Protein AF-A0A7S4IRD0-F1 (afdb_monomer_lite)

Organism: NCBI:txid265563

Structure (mmCIF, N/CA/C/O backbone):
data_AF-A0A7S4IRD0-F1
#
_entry.id   AF-A0A7S4IRD0-F1
#
loop_
_atom_site.group_PDB
_atom_site.id
_atom_site.type_symbol
_atom_site.label_atom_id
_atom_site.label_alt_id
_atom_site.label_comp_id
_atom_site.label_asym_id
_atom_site.label_entity_id
_atom_site.label_seq_id
_atom_site.pdbx_PDB_ins_code
_atom_site.Cartn_x
_atom_site.Cartn_y
_atom_site.Cartn_z
_atom_site.occupancy
_atom_site.B_iso_or_equiv
_atom_site.auth_seq_id
_atom_site.auth_comp_id
_atom_site.auth_asym_id
_atom_site.auth_atom_id
_atom_site.pdbx_PDB_model_num
ATOM 1 N N . MET A 1 1 ? -32.448 30.828 -9.168 1.00 35.78 1 MET A N 1
ATOM 2 C CA . MET A 1 1 ? -32.052 29.999 -8.008 1.00 35.78 1 MET A CA 1
ATOM 3 C C . MET A 1 1 ? -32.285 28.540 -8.361 1.00 35.78 1 MET A C 1
ATOM 5 O O . MET A 1 1 ? -33.436 28.159 -8.500 1.00 35.78 1 MET A O 1
ATOM 9 N N . SER A 1 2 ? -31.227 27.749 -8.544 1.00 30.30 2 SER A N 1
ATOM 10 C CA . SER A 1 2 ? -31.332 26.290 -8.667 1.00 30.30 2 SER A CA 1
ATOM 11 C C . SER A 1 2 ? -30.487 25.668 -7.565 1.00 30.30 2 SER A C 1
ATOM 13 O O . SER A 1 2 ? -29.279 25.894 -7.517 1.00 30.30 2 SER A O 1
ATOM 15 N N . VAL A 1 3 ? -31.130 24.952 -6.643 1.00 38.34 3 VAL A N 1
ATOM 16 C CA . VAL A 1 3 ? -30.453 24.210 -5.575 1.00 38.34 3 VAL A CA 1
ATOM 17 C C . VAL A 1 3 ? -30.311 22.771 -6.050 1.00 38.34 3 VAL A C 1
ATOM 19 O O . VAL A 1 3 ? -31.250 21.986 -5.964 1.00 38.34 3 VAL A O 1
ATOM 22 N N . ALA A 1 4 ? -29.131 22.434 -6.565 1.00 35.94 4 ALA A N 1
ATOM 23 C CA . ALA A 1 4 ? -28.791 21.085 -6.998 1.00 35.94 4 ALA A CA 1
ATOM 24 C C . ALA A 1 4 ? -27.679 20.511 -6.109 1.00 35.94 4 ALA A C 1
ATOM 26 O O . ALA A 1 4 ? -26.513 20.479 -6.490 1.00 35.94 4 ALA A O 1
ATOM 27 N N . PHE A 1 5 ? -28.051 20.048 -4.913 1.00 40.38 5 PHE A N 1
ATOM 28 C CA . PHE A 1 5 ? -27.212 19.153 -4.116 1.00 40.38 5 PHE A CA 1
ATOM 29 C C . PHE A 1 5 ? -28.079 18.131 -3.376 1.00 40.38 5 PHE A C 1
ATOM 31 O O . PHE A 1 5 ? -28.743 18.449 -2.395 1.00 40.38 5 PHE A O 1
ATOM 38 N N . SER A 1 6 ? -28.044 16.880 -3.838 1.00 30.83 6 SER A N 1
ATOM 39 C CA . SER A 1 6 ? -28.394 15.712 -3.024 1.00 30.83 6 SER A CA 1
ATOM 40 C C . SER A 1 6 ? -27.673 14.476 -3.560 1.00 30.83 6 SER A C 1
ATOM 42 O O . SER A 1 6 ? -28.226 13.651 -4.281 1.00 30.83 6 SER A O 1
ATOM 44 N N . ALA A 1 7 ? -26.392 14.366 -3.214 1.00 47.22 7 ALA A N 1
ATOM 45 C CA . ALA A 1 7 ? -25.591 13.167 -3.429 1.00 47.22 7 ALA A CA 1
ATOM 46 C C . ALA A 1 7 ? -25.491 12.377 -2.112 1.00 47.22 7 ALA A C 1
ATOM 48 O O . ALA A 1 7 ? -24.416 12.270 -1.526 1.00 47.22 7 ALA A O 1
ATOM 49 N N . ALA A 1 8 ? -26.617 11.862 -1.603 1.00 46.09 8 ALA A N 1
ATOM 50 C CA . ALA A 1 8 ? -26.627 11.111 -0.346 1.00 46.09 8 ALA A CA 1
ATOM 51 C C . ALA A 1 8 ? -27.733 10.045 -0.267 1.00 46.09 8 ALA A C 1
ATOM 53 O O . ALA A 1 8 ? -28.874 10.354 0.070 1.00 46.09 8 ALA A O 1
ATOM 54 N N . LYS A 1 9 ? -27.341 8.780 -0.495 1.00 36.84 9 LYS A N 1
ATOM 55 C CA . LYS A 1 9 ? -27.546 7.617 0.407 1.00 36.84 9 LYS A CA 1
ATOM 56 C C . LYS A 1 9 ? -27.225 6.307 -0.333 1.00 36.84 9 LYS A C 1
ATOM 58 O O . LYS A 1 9 ? -28.110 5.657 -0.878 1.00 36.84 9 LYS A O 1
ATOM 63 N N . LYS A 1 10 ? -25.947 5.896 -0.323 1.00 52.25 10 LYS A N 1
ATOM 64 C CA . LYS A 1 10 ? -25.558 4.498 -0.586 1.00 52.25 10 LYS A CA 1
ATOM 65 C C . LYS A 1 10 ? -25.489 3.749 0.731 1.00 52.25 10 LYS A C 1
ATOM 67 O O . LYS A 1 10 ? -24.722 4.094 1.619 1.00 52.25 10 LYS A O 1
ATOM 72 N N . VAL A 1 11 ? -26.344 2.751 0.834 1.00 53.22 11 VAL A N 1
ATOM 73 C CA . VAL A 1 11 ? -26.629 1.958 2.020 1.00 53.22 11 VAL A CA 1
ATOM 74 C C . VAL A 1 11 ? -27.070 0.576 1.378 1.00 53.22 11 VAL A C 1
ATOM 76 O O . VAL A 1 11 ? -27.923 0.663 0.501 1.00 53.22 11 VAL A O 1
ATOM 79 N N . LEU A 1 12 ? -26.484 -0.637 1.689 1.00 53.31 12 LEU A N 1
ATOM 80 C CA . LEU A 1 12 ? -26.974 -2.079 1.538 1.00 53.31 12 LEU A CA 1
ATOM 81 C C . LEU A 1 12 ? -26.824 -3.067 2.811 1.00 53.31 12 LEU A C 1
ATOM 83 O O . LEU A 1 12 ? -25.677 -3.406 3.058 1.00 53.31 12 LEU A O 1
ATOM 87 N N . PRO A 1 13 ? -27.881 -3.534 3.584 1.00 57.41 13 PRO A N 1
ATOM 88 C CA . PRO A 1 13 ? -27.996 -3.879 5.029 1.00 57.41 13 PRO A CA 1
ATOM 89 C C . PRO A 1 13 ? -28.507 -5.324 5.290 1.00 57.41 13 PRO A C 1
ATOM 91 O O . PRO A 1 13 ? -28.519 -6.124 4.372 1.00 57.41 13 PRO A O 1
ATOM 94 N N . ILE A 1 14 ? -29.107 -5.565 6.480 1.00 53.47 14 ILE A N 1
ATOM 95 C CA . ILE A 1 14 ? -30.176 -6.535 6.835 1.00 53.47 14 ILE A CA 1
ATOM 96 C C . ILE A 1 14 ? -30.525 -7.482 5.686 1.00 53.47 14 ILE A C 1
ATOM 98 O O . ILE A 1 14 ? -29.845 -8.490 5.560 1.00 53.47 14 ILE A O 1
ATOM 102 N N . ALA A 1 15 ? -31.490 -7.141 4.818 1.00 58.19 15 ALA A N 1
ATOM 103 C CA . ALA A 1 15 ? -31.806 -8.001 3.684 1.00 58.19 15 ALA A CA 1
ATOM 104 C C . ALA A 1 15 ? -30.550 -8.250 2.837 1.00 58.19 15 ALA A C 1
ATOM 106 O O . ALA A 1 15 ? -30.116 -9.379 2.780 1.00 58.19 15 ALA A O 1
ATOM 107 N N . ALA A 1 16 ? -29.883 -7.249 2.257 1.00 54.94 16 ALA A N 1
ATOM 108 C CA . ALA A 1 16 ? -28.716 -7.451 1.380 1.00 54.94 16 ALA A CA 1
ATOM 109 C C . ALA A 1 16 ? -27.513 -8.247 1.963 1.00 54.94 16 ALA A C 1
ATOM 111 O O . ALA A 1 16 ? -26.616 -8.586 1.194 1.00 54.94 16 ALA A O 1
ATOM 112 N N . PHE A 1 17 ? -27.490 -8.590 3.258 1.00 50.62 17 PHE A N 1
ATOM 113 C CA . PHE A 1 17 ? -26.546 -9.552 3.846 1.00 50.62 17 PHE A CA 1
ATOM 114 C C . PHE A 1 17 ? -26.989 -11.028 3.753 1.00 50.62 17 PHE A C 1
ATOM 116 O O . PHE A 1 17 ? -26.156 -11.913 3.937 1.00 50.62 17 PHE A O 1
ATOM 123 N N . TYR A 1 18 ? -28.265 -11.308 3.461 1.00 59.25 18 TYR A N 1
ATOM 124 C CA . TYR A 1 18 ? -28.855 -12.658 3.349 1.00 59.25 18 TYR A CA 1
ATOM 125 C C . TYR A 1 18 ? -30.055 -12.794 2.356 1.00 59.25 18 TYR A C 1
ATOM 127 O O . TYR A 1 18 ? -30.614 -13.873 2.193 1.00 59.25 18 TYR A O 1
ATOM 135 N N . GLU A 1 19 ? -30.421 -11.712 1.661 1.00 55.84 19 GLU A N 1
ATOM 136 C CA . GLU A 1 19 ? -31.539 -11.452 0.729 1.00 55.84 19 GLU A CA 1
ATOM 137 C C . GLU A 1 19 ? -31.221 -10.172 -0.104 1.00 55.84 19 GLU A C 1
ATOM 139 O O . GLU A 1 19 ? -31.433 -9.056 0.356 1.00 55.84 19 GLU A O 1
ATOM 144 N N . SER A 1 20 ? -30.762 -10.252 -1.351 1.00 49.88 20 SER A N 1
ATOM 145 C CA . SER A 1 20 ? -30.062 -9.159 -2.083 1.00 49.88 20 SER A CA 1
ATOM 146 C C . SER A 1 20 ? -30.750 -7.775 -2.345 1.00 49.88 20 SER A C 1
ATOM 148 O O . SER A 1 20 ? -30.331 -7.083 -3.271 1.00 49.88 20 SER A O 1
ATOM 150 N N . ARG A 1 21 ? -31.795 -7.327 -1.621 1.00 50.03 21 ARG A N 1
ATOM 151 C CA . ARG A 1 21 ? -32.756 -6.273 -2.050 1.00 50.03 21 ARG A CA 1
ATOM 152 C C . ARG A 1 21 ? -32.804 -4.907 -1.306 1.00 50.03 21 ARG A C 1
ATOM 154 O O . ARG A 1 21 ? -33.632 -4.093 -1.703 1.00 50.03 21 ARG A O 1
ATOM 161 N N . CYS A 1 22 ? -32.028 -4.596 -0.252 1.00 52.47 22 CYS A N 1
ATOM 162 C CA . CYS A 1 22 ? -32.326 -3.421 0.636 1.00 52.47 22 CYS A CA 1
ATOM 163 C C . CYS A 1 22 ? -31.106 -2.533 1.052 1.00 52.47 22 CYS A C 1
ATOM 165 O O . CYS A 1 22 ? -30.041 -2.836 0.523 1.00 52.47 22 CYS A O 1
ATOM 167 N N . GLY A 1 23 ? -31.198 -1.488 1.959 1.00 58.66 23 GLY A N 1
ATOM 168 C CA . GLY A 1 23 ? -30.109 -0.452 2.259 1.00 58.66 23 GLY A CA 1
ATOM 169 C C . GLY A 1 23 ? -29.344 -0.142 3.652 1.00 58.66 23 GLY A C 1
ATOM 170 O O . GLY A 1 23 ? -29.921 0.603 4.431 1.00 58.66 23 GLY A O 1
ATOM 171 N N . VAL A 1 24 ? -28.037 -0.544 3.908 1.00 53.44 24 VAL A N 1
ATOM 172 C CA . VAL A 1 24 ? -26.826 -0.102 4.790 1.00 53.44 24 VAL A CA 1
ATOM 173 C C . VAL A 1 24 ? -25.364 -0.663 4.442 1.00 53.44 24 VAL A C 1
ATOM 175 O O . VAL A 1 24 ? -25.007 -1.707 4.959 1.00 53.44 24 VAL A O 1
ATOM 178 N N . THR A 1 25 ? -24.461 0.009 3.653 1.00 61.28 25 THR A N 1
ATOM 179 C CA . THR A 1 25 ? -23.214 -0.545 2.984 1.00 61.28 25 THR A CA 1
ATOM 180 C C 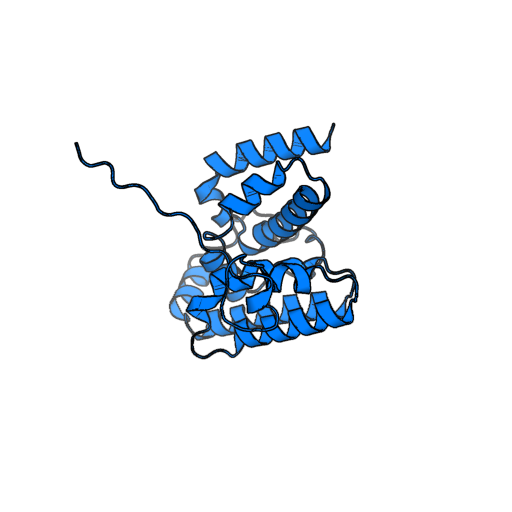. THR A 1 25 ? -22.035 -0.891 3.914 1.00 61.28 25 THR A C 1
ATOM 182 O O . THR A 1 25 ? -21.357 0.016 4.401 1.00 61.28 25 THR A O 1
ATOM 185 N N . VAL A 1 26 ? -21.699 -2.177 4.049 1.00 64.06 26 VAL A N 1
ATOM 186 C CA . VAL A 1 26 ? -20.544 -2.658 4.837 1.00 64.06 26 VAL A CA 1
ATOM 187 C C . VAL A 1 26 ? -19.287 -2.848 3.979 1.00 64.06 26 VAL A C 1
ATOM 189 O O . VAL A 1 26 ? -19.353 -3.275 2.828 1.00 64.06 26 VAL A O 1
ATOM 192 N N . ASN A 1 27 ? -18.124 -2.535 4.556 1.00 80.25 27 ASN A N 1
ATOM 193 C CA . ASN A 1 27 ? -16.816 -2.774 3.950 1.00 80.25 27 ASN A CA 1
ATOM 194 C C . ASN A 1 27 ? -16.252 -4.128 4.410 1.00 80.25 27 ASN A C 1
ATOM 196 O O . ASN A 1 27 ? -15.356 -4.187 5.252 1.00 80.25 27 ASN A O 1
ATOM 200 N N . SER A 1 28 ? -16.771 -5.217 3.842 1.00 86.25 28 SER A N 1
ATOM 201 C CA . SER A 1 28 ? -16.422 -6.583 4.258 1.00 86.25 28 SER A CA 1
ATOM 202 C C . SER A 1 28 ? -14.928 -6.907 4.125 1.00 86.25 28 SER A C 1
ATOM 204 O O . SER A 1 28 ? -14.419 -7.743 4.863 1.00 86.25 28 SER A O 1
ATOM 206 N N . LEU A 1 29 ? -14.185 -6.233 3.235 1.00 89.50 29 LEU A N 1
ATOM 207 C CA . LEU A 1 29 ? -12.730 -6.408 3.157 1.00 89.50 29 LEU A CA 1
ATOM 208 C C . LEU A 1 29 ? -12.022 -5.884 4.415 1.00 89.50 29 LEU A C 1
ATOM 210 O O . LEU A 1 29 ? -11.114 -6.551 4.897 1.00 89.50 29 LEU A O 1
ATOM 214 N N . ALA A 1 30 ? -12.449 -4.750 4.981 1.00 87.69 30 ALA A N 1
ATOM 215 C CA . ALA A 1 30 ? -11.869 -4.214 6.218 1.00 87.69 30 ALA A CA 1
ATOM 216 C C . ALA A 1 30 ? -12.142 -5.111 7.441 1.00 87.69 30 ALA A C 1
ATOM 218 O O . ALA A 1 30 ? -11.306 -5.220 8.339 1.00 87.69 30 ALA A O 1
ATOM 219 N N . GLU A 1 31 ? -13.298 -5.774 7.467 1.00 90.00 31 GLU A N 1
ATOM 220 C CA . GLU A 1 31 ? -13.631 -6.768 8.493 1.00 90.00 31 GLU A CA 1
ATOM 221 C C . GLU A 1 31 ? -12.718 -7.996 8.350 1.00 90.00 31 GLU A C 1
ATOM 223 O O . GLU A 1 31 ? -12.032 -8.377 9.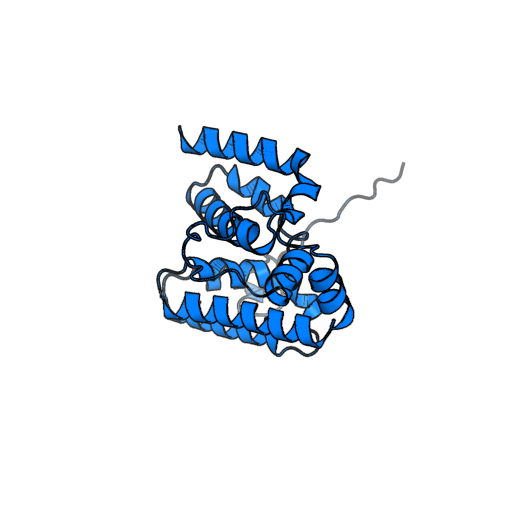297 1.00 90.00 31 GLU A O 1
ATOM 228 N N . LEU A 1 32 ? -12.590 -8.543 7.135 1.00 93.69 32 LEU A N 1
ATOM 229 C CA . LEU A 1 32 ? -11.744 -9.708 6.855 1.00 93.69 32 LEU A CA 1
ATOM 230 C C . LEU A 1 32 ? -10.237 -9.456 7.060 1.00 93.69 32 LEU A C 1
ATOM 232 O O . LEU A 1 32 ? -9.517 -10.390 7.414 1.00 93.69 32 LEU A O 1
ATOM 236 N N . THR A 1 33 ? -9.726 -8.235 6.845 1.00 92.94 33 THR A N 1
ATOM 237 C CA . THR A 1 33 ? -8.315 -7.908 7.150 1.00 92.94 33 THR A CA 1
ATOM 238 C C . THR A 1 33 ? -8.045 -7.746 8.646 1.00 92.94 33 THR A C 1
ATOM 240 O O . THR A 1 33 ? -6.891 -7.837 9.058 1.00 92.94 33 THR A O 1
ATOM 243 N N . THR A 1 34 ? -9.074 -7.527 9.473 1.00 91.06 34 THR A N 1
ATOM 244 C CA . THR A 1 34 ? -8.929 -7.291 10.922 1.00 91.06 34 THR A CA 1
ATOM 245 C C . THR A 1 34 ? -9.540 -8.385 11.805 1.00 91.06 34 THR A C 1
ATOM 247 O O . THR A 1 34 ? -9.491 -8.271 13.032 1.00 91.06 34 THR A O 1
ATOM 250 N N . ASP A 1 35 ? -10.035 -9.465 11.192 1.00 95.06 35 ASP A N 1
ATOM 251 C CA . ASP A 1 35 ? -10.637 -10.633 11.842 1.00 95.06 35 ASP A CA 1
ATOM 252 C C . ASP A 1 35 ? -9.745 -11.226 12.952 1.00 95.06 35 ASP A C 1
ATOM 254 O O . ASP A 1 35 ? -8.515 -11.290 12.834 1.00 95.06 35 ASP A O 1
ATOM 258 N N . SER A 1 36 ? -10.353 -11.676 14.051 1.00 94.25 36 SER A N 1
ATOM 259 C CA . SER A 1 36 ? -9.629 -12.248 15.193 1.00 94.25 36 SER A CA 1
ATOM 260 C C . SER A 1 36 ? -8.937 -13.571 14.842 1.00 94.25 36 SER A C 1
ATOM 262 O O . SER A 1 36 ? -7.829 -13.846 15.316 1.00 94.25 36 SER A O 1
ATOM 264 N N . ASN A 1 37 ? -9.532 -14.367 13.954 1.00 96.19 37 ASN A N 1
ATOM 265 C CA . ASN A 1 37 ? -9.003 -15.633 13.487 1.00 96.19 37 ASN A CA 1
ATOM 266 C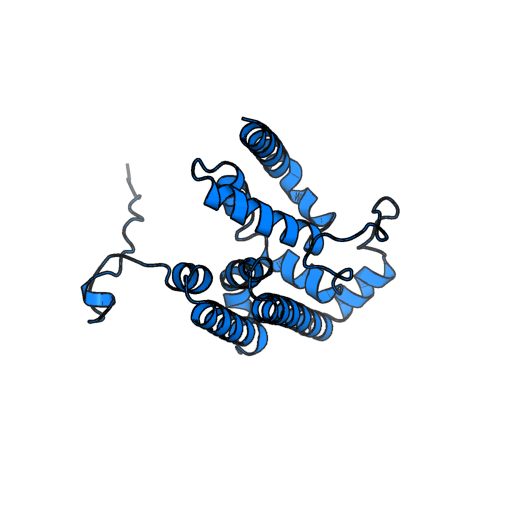 C . ASN A 1 37 ? -7.919 -15.409 12.423 1.00 96.19 37 ASN A C 1
ATOM 268 O O . ASN A 1 37 ? -8.179 -15.023 11.281 1.00 96.19 37 ASN A O 1
ATOM 272 N N . HIS A 1 38 ? -6.677 -15.746 12.776 1.00 95.75 38 HIS A N 1
ATOM 273 C CA . HIS A 1 38 ? -5.529 -15.620 11.876 1.00 95.75 38 HIS A CA 1
ATOM 274 C C . HIS A 1 38 ? -5.710 -16.364 10.539 1.00 95.75 38 HIS A C 1
ATOM 276 O O . HIS A 1 38 ? -5.145 -15.938 9.535 1.00 95.75 38 HIS A O 1
ATOM 282 N N . ARG A 1 39 ? -6.517 -17.438 10.494 1.00 96.88 39 ARG A N 1
ATOM 283 C CA . ARG A 1 39 ? -6.813 -18.185 9.260 1.00 96.88 39 ARG A CA 1
ATOM 284 C C . ARG A 1 39 ? -7.709 -17.396 8.307 1.00 96.88 39 ARG A C 1
ATOM 286 O O . ARG A 1 39 ? -7.542 -17.519 7.097 1.00 96.88 39 ARG A O 1
ATOM 293 N N . VAL A 1 40 ? -8.637 -16.587 8.826 1.00 97.38 40 VAL A N 1
ATOM 294 C CA . VAL A 1 40 ? -9.487 -15.707 8.005 1.00 97.38 40 VAL A CA 1
ATOM 295 C C . VAL A 1 40 ? -8.622 -14.619 7.380 1.00 97.38 40 VAL A C 1
ATOM 297 O O . VAL A 1 40 ? -8.629 -14.467 6.159 1.00 97.38 40 VAL A O 1
ATOM 300 N N . ARG A 1 41 ? -7.779 -13.961 8.186 1.00 97.44 41 ARG A N 1
ATOM 301 C CA . ARG A 1 41 ? -6.809 -12.964 7.706 1.00 97.44 41 ARG A CA 1
ATOM 302 C C . ARG A 1 41 ? -5.836 -13.536 6.673 1.00 97.44 41 ARG A C 1
ATOM 304 O O . ARG A 1 41 ? -5.645 -12.939 5.620 1.00 97.44 41 ARG A O 1
ATOM 311 N N . GLU A 1 42 ? -5.282 -14.727 6.910 1.00 97.50 42 GLU A N 1
ATOM 312 C CA . GLU A 1 42 ? -4.400 -15.417 5.956 1.00 97.50 42 GLU A CA 1
ATOM 313 C C . GLU A 1 42 ? -5.110 -15.726 4.624 1.00 97.50 42 GLU A C 1
ATOM 315 O O . GLU A 1 42 ? -4.538 -15.527 3.549 1.00 97.50 42 GLU A O 1
ATOM 320 N N . ARG A 1 43 ? -6.368 -16.189 4.666 1.00 97.94 43 ARG A N 1
ATOM 321 C CA . ARG A 1 43 ? -7.168 -16.455 3.458 1.00 97.94 43 ARG A CA 1
ATOM 322 C C . ARG A 1 43 ? -7.545 -15.169 2.724 1.00 97.94 43 ARG A C 1
ATOM 324 O O . ARG A 1 43 ? -7.437 -15.142 1.501 1.00 97.94 43 ARG A O 1
ATOM 331 N N . CYS A 1 44 ? -7.904 -14.110 3.448 1.00 97.94 44 CYS A N 1
ATOM 332 C CA . CYS A 1 44 ? -8.151 -12.780 2.894 1.00 97.94 44 CYS A CA 1
ATOM 333 C C . CYS A 1 44 ? -6.893 -12.225 2.206 1.00 97.94 44 CYS A C 1
ATOM 335 O O . CYS A 1 44 ? -6.959 -11.787 1.059 1.00 97.94 44 CYS A O 1
ATOM 337 N N . CYS A 1 45 ? -5.730 -12.345 2.851 1.00 98.38 45 CYS A N 1
ATOM 338 C CA . CYS A 1 45 ? -4.437 -11.980 2.281 1.00 98.38 45 CYS A CA 1
ATOM 339 C C . CYS A 1 45 ? -4.162 -12.748 0.980 1.00 98.38 45 CYS A C 1
ATOM 341 O O . CYS A 1 45 ? -3.916 -12.123 -0.044 1.00 98.38 45 CYS A O 1
ATOM 343 N N . LYS A 1 46 ? -4.304 -14.082 0.966 1.00 98.06 46 LYS A N 1
ATOM 344 C CA . LYS A 1 46 ? -4.118 -14.912 -0.244 1.00 98.06 46 LYS A CA 1
ATOM 345 C C . LYS A 1 46 ? -5.088 -14.554 -1.378 1.00 98.06 46 LYS A C 1
ATOM 347 O O . LYS A 1 46 ? -4.677 -14.512 -2.535 1.00 98.06 46 LYS A O 1
ATOM 352 N N . MET A 1 47 ? -6.347 -14.259 -1.055 1.00 97.94 47 MET A N 1
ATOM 353 C CA . MET A 1 47 ? -7.349 -13.787 -2.017 1.00 97.94 47 MET A CA 1
ATOM 354 C C . MET A 1 47 ? -6.958 -12.427 -2.618 1.00 97.94 47 MET A C 1
ATOM 356 O O . MET A 1 47 ? -6.981 -12.265 -3.835 1.00 97.94 47 MET A O 1
ATOM 360 N N . LEU A 1 48 ? -6.547 -11.468 -1.785 1.00 97.88 48 LEU A N 1
ATOM 361 C CA . LEU A 1 48 ? -6.103 -10.145 -2.231 1.00 97.88 48 LEU A CA 1
ATOM 362 C C . LEU A 1 48 ? -4.806 -10.219 -3.048 1.00 97.88 48 LEU A C 1
ATOM 364 O O . LEU A 1 48 ? -4.718 -9.563 -4.082 1.00 97.88 48 LEU A O 1
ATOM 368 N N . SER A 1 49 ? -3.842 -11.059 -2.656 1.00 98.00 49 SER A N 1
ATOM 369 C CA . SER A 1 49 ? -2.644 -11.362 -3.450 1.00 98.00 49 SER A CA 1
ATOM 370 C C . SER A 1 49 ? -3.013 -11.875 -4.845 1.00 98.00 49 SER A C 1
ATOM 372 O O . SER A 1 49 ? -2.489 -11.375 -5.837 1.00 98.00 49 SER A O 1
ATOM 374 N N . TYR A 1 50 ? -3.953 -12.825 -4.936 1.00 97.50 50 TYR A N 1
ATOM 375 C CA . TYR A 1 50 ? -4.436 -13.339 -6.218 1.00 97.50 50 TYR A CA 1
ATOM 376 C C . TYR A 1 50 ? -5.122 -12.248 -7.052 1.00 97.50 50 TYR A C 1
ATOM 378 O O . TYR A 1 50 ? -4.826 -12.120 -8.235 1.00 97.50 50 TYR A O 1
ATOM 386 N N . PHE A 1 51 ? -5.979 -11.411 -6.458 1.00 97.31 51 PHE A N 1
ATOM 387 C CA . PHE A 1 51 ? -6.632 -10.321 -7.193 1.00 97.31 51 PHE A CA 1
ATOM 388 C C . PHE A 1 51 ? -5.645 -9.274 -7.723 1.00 97.31 51 PHE A C 1
ATOM 390 O O . PHE A 1 51 ? -5.779 -8.816 -8.854 1.00 97.31 51 PHE A O 1
ATOM 397 N N . MET A 1 52 ? -4.629 -8.923 -6.935 1.00 96.81 52 MET A N 1
ATOM 398 C CA . MET A 1 52 ? -3.612 -7.939 -7.318 1.00 96.81 52 MET A CA 1
ATOM 399 C C . MET A 1 52 ? -2.714 -8.422 -8.468 1.00 96.81 52 MET A C 1
ATOM 401 O O . MET A 1 52 ? -2.240 -7.601 -9.251 1.00 96.81 52 MET A O 1
ATOM 405 N N . VAL A 1 53 ? -2.493 -9.734 -8.579 1.00 96.38 53 VAL A N 1
ATOM 406 C CA . VAL A 1 53 ? -1.543 -10.340 -9.527 1.00 96.38 53 VAL A CA 1
ATOM 407 C C . VAL A 1 53 ? -2.219 -10.944 -10.764 1.00 96.38 53 VAL A C 1
ATOM 409 O O . VAL A 1 53 ? -1.712 -10.793 -11.877 1.00 96.38 53 VAL A O 1
ATOM 412 N N . CYS A 1 54 ? -3.346 -11.636 -10.580 1.00 95.31 54 CYS A N 1
ATOM 413 C CA . CYS A 1 54 ? -3.922 -12.552 -11.571 1.00 95.31 54 CYS A CA 1
ATOM 414 C C . CYS A 1 54 ? -5.194 -12.038 -12.261 1.00 95.31 54 CYS A C 1
ATOM 416 O O . CYS A 1 54 ? -5.633 -12.668 -13.223 1.00 95.31 54 CYS A O 1
ATOM 418 N N . LEU A 1 55 ? -5.819 -10.948 -11.795 1.00 94.19 55 LEU A N 1
ATOM 419 C CA . LEU A 1 55 ? -6.997 -10.406 -12.483 1.00 94.19 55 LEU A CA 1
ATOM 420 C C . LEU A 1 55 ? -6.610 -9.827 -13.859 1.00 94.19 55 LEU A C 1
ATOM 422 O O . LEU A 1 55 ? -5.619 -9.090 -13.951 1.00 94.19 55 LEU A O 1
ATOM 426 N N . PRO A 1 56 ? -7.394 -10.092 -14.925 1.00 92.06 56 PRO A N 1
ATOM 427 C CA . PRO A 1 56 ? -7.168 -9.483 -16.237 1.00 92.06 56 PRO A CA 1
ATOM 428 C C . PRO A 1 56 ? -7.174 -7.948 -16.176 1.00 92.06 56 PRO A C 1
ATOM 430 O O . PRO A 1 56 ? -6.301 -7.299 -16.743 1.00 92.06 56 PRO A O 1
ATOM 433 N N . ASP A 1 57 ? -8.105 -7.385 -15.406 1.00 92.88 57 ASP A N 1
ATOM 434 C CA . ASP A 1 57 ? -8.351 -5.957 -15.180 1.00 92.88 57 ASP A CA 1
ATOM 435 C C . ASP A 1 57 ? -7.716 -5.431 -13.873 1.00 92.88 57 ASP A C 1
ATOM 437 O O . ASP A 1 57 ? -8.145 -4.416 -13.323 1.00 92.88 57 ASP A O 1
ATOM 441 N N . ARG A 1 58 ? -6.678 -6.111 -13.352 1.00 93.75 58 ARG A N 1
ATOM 442 C CA . ARG A 1 58 ? -6.043 -5.824 -12.044 1.00 93.75 58 ARG A CA 1
ATOM 443 C C . ARG A 1 58 ? -5.757 -4.336 -11.777 1.00 93.75 58 ARG A C 1
ATOM 445 O O . ARG A 1 58 ? -5.975 -3.883 -10.652 1.00 93.75 58 ARG A O 1
ATOM 452 N N . TYR A 1 59 ? -5.349 -3.577 -12.797 1.00 93.00 59 TYR A N 1
ATOM 453 C CA . TYR A 1 59 ? -5.013 -2.150 -12.707 1.00 93.00 59 TYR A CA 1
ATOM 454 C C . TYR A 1 59 ? -6.146 -1.283 -12.136 1.00 93.00 59 TYR A C 1
ATOM 456 O O . TYR A 1 59 ? -5.903 -0.440 -11.270 1.00 93.00 59 TYR A O 1
ATOM 464 N N . ASP A 1 60 ? -7.397 -1.541 -12.529 1.00 92.56 60 ASP A N 1
ATOM 465 C CA . ASP A 1 60 ? -8.562 -0.777 -12.060 1.00 92.56 60 ASP A CA 1
ATOM 466 C C . ASP A 1 60 ? -8.829 -0.984 -10.562 1.00 92.56 60 ASP A C 1
ATOM 468 O O . ASP A 1 60 ? -9.461 -0.152 -9.889 1.00 92.56 60 ASP A O 1
ATOM 472 N N . HIS A 1 61 ? -8.360 -2.110 -10.020 1.00 92.75 61 HIS A N 1
ATOM 473 C CA . HIS A 1 61 ? -8.557 -2.516 -8.632 1.00 92.75 61 HIS A CA 1
ATOM 474 C C . HIS A 1 61 ? -7.328 -2.259 -7.758 1.00 92.75 61 HIS A C 1
ATOM 476 O O . HIS A 1 61 ? -7.510 -2.065 -6.557 1.00 92.75 61 HIS A O 1
ATOM 482 N N . HIS A 1 62 ? -6.113 -2.170 -8.317 1.00 95.38 62 HIS A N 1
ATOM 483 C CA . HIS A 1 62 ? -4.860 -1.965 -7.570 1.00 95.38 62 HIS A CA 1
ATOM 484 C C . HIS A 1 62 ? -4.954 -0.830 -6.544 1.00 95.38 62 HIS A C 1
ATOM 486 O O . HIS A 1 62 ? -4.768 -1.069 -5.353 1.00 95.38 62 HIS A O 1
ATOM 492 N N . GLN A 1 63 ? -5.364 0.374 -6.956 1.00 92.19 63 GLN A N 1
ATOM 493 C CA . GLN A 1 63 ? -5.504 1.535 -6.059 1.00 92.19 63 GLN A CA 1
ATOM 494 C C . GLN A 1 63 ? -6.514 1.332 -4.913 1.00 92.19 63 GLN A C 1
ATOM 496 O O . GLN A 1 63 ? -6.471 2.049 -3.913 1.00 92.19 63 GLN A O 1
ATOM 501 N N . ARG A 1 64 ? -7.470 0.408 -5.078 1.00 91.69 64 ARG A N 1
ATOM 502 C CA . ARG A 1 64 ? -8.519 0.093 -4.095 1.00 91.69 64 ARG A CA 1
ATOM 503 C C . ARG A 1 64 ? -8.124 -1.074 -3.190 1.00 91.69 64 ARG A C 1
ATOM 505 O O . ARG A 1 64 ? -8.495 -1.066 -2.023 1.00 91.69 64 ARG A O 1
ATOM 512 N N . LEU A 1 65 ? -7.388 -2.054 -3.712 1.00 95.75 65 LEU A N 1
ATOM 513 C CA . LEU A 1 65 ? -7.000 -3.277 -3.003 1.00 95.75 65 LEU A CA 1
ATOM 514 C C . LEU A 1 65 ? -5.653 -3.149 -2.270 1.00 95.75 65 LEU A C 1
ATOM 516 O O . LEU A 1 65 ? -5.479 -3.755 -1.212 1.00 95.75 65 LEU A O 1
ATOM 520 N N . LEU A 1 66 ? -4.731 -2.321 -2.776 1.00 97.00 66 LEU A N 1
ATOM 521 C CA . LEU A 1 66 ? -3.406 -2.103 -2.192 1.00 97.00 66 LEU A CA 1
ATOM 522 C C . LEU A 1 66 ? -3.412 -1.753 -0.689 1.00 97.00 66 LEU A C 1
ATOM 524 O O . LEU A 1 66 ? -2.652 -2.399 0.031 1.00 97.00 66 LEU A O 1
ATOM 528 N N . PRO A 1 67 ? -4.231 -0.816 -0.157 1.00 95.06 67 PRO A N 1
ATOM 529 C CA . PRO A 1 67 ? -4.207 -0.517 1.279 1.00 95.06 67 PRO A CA 1
ATOM 530 C C . PRO A 1 67 ? -4.594 -1.723 2.154 1.00 95.06 67 PRO A C 1
ATOM 532 O O . PRO A 1 67 ? -4.014 -1.906 3.223 1.00 95.06 67 PRO A O 1
ATOM 535 N N . TYR A 1 68 ? -5.499 -2.595 1.689 1.00 95.62 68 TYR A N 1
ATOM 536 C CA . TYR A 1 68 ? -5.827 -3.843 2.392 1.00 95.62 68 TYR A CA 1
ATOM 537 C C . TYR A 1 68 ? -4.651 -4.822 2.367 1.00 95.62 68 TYR A C 1
ATOM 539 O O . TYR A 1 68 ? -4.303 -5.376 3.408 1.00 95.62 68 TYR A O 1
ATOM 547 N N . LEU A 1 69 ? -3.995 -4.999 1.213 1.00 97.44 69 LEU A N 1
ATOM 548 C CA . LEU A 1 69 ? -2.827 -5.878 1.103 1.00 97.44 69 LEU A CA 1
ATOM 549 C C . LEU A 1 69 ? -1.659 -5.387 1.977 1.00 97.44 69 LEU A C 1
ATOM 551 O O . LEU A 1 69 ? -1.064 -6.179 2.705 1.00 97.44 69 LEU A O 1
ATOM 555 N N . LEU A 1 70 ? -1.371 -4.081 1.964 1.00 96.31 70 LEU A N 1
ATOM 556 C CA . LEU A 1 70 ? -0.320 -3.479 2.790 1.00 96.31 70 LEU A CA 1
ATOM 557 C C . LEU A 1 70 ? -0.627 -3.564 4.293 1.00 96.31 70 LEU A C 1
ATOM 559 O O . LEU A 1 70 ? 0.307 -3.666 5.086 1.00 96.31 70 LEU A O 1
ATOM 563 N N . SER A 1 71 ? -1.900 -3.591 4.710 1.00 94.31 71 SER A N 1
ATOM 564 C CA . SER A 1 71 ? -2.256 -3.751 6.133 1.00 94.31 71 SER A CA 1
ATOM 565 C C . SER A 1 71 ? -1.723 -5.057 6.746 1.00 94.31 71 SER A C 1
ATOM 567 O O . SER A 1 71 ? -1.360 -5.091 7.923 1.00 94.31 71 SER A O 1
ATOM 569 N N . PHE A 1 72 ? -1.558 -6.109 5.936 1.00 96.75 72 PHE A N 1
ATOM 570 C CA . PHE A 1 72 ? -0.996 -7.386 6.378 1.00 96.75 72 PHE A CA 1
ATOM 571 C C . PHE A 1 72 ? 0.514 -7.360 6.643 1.00 96.75 72 PHE A C 1
ATOM 573 O O . PHE A 1 72 ? 1.028 -8.315 7.221 1.00 96.75 72 PHE A O 1
ATOM 580 N N . TYR A 1 73 ? 1.240 -6.288 6.297 1.00 95.88 73 TYR A N 1
ATOM 581 C CA . TYR A 1 73 ? 2.681 -6.176 6.580 1.00 95.88 73 TYR A CA 1
ATOM 582 C C . TYR A 1 73 ? 2.990 -6.161 8.084 1.00 95.88 73 TYR A C 1
ATOM 584 O O . TYR A 1 73 ? 4.114 -6.470 8.474 1.00 95.88 73 TYR A O 1
ATOM 592 N N . GLN A 1 74 ? 2.008 -5.829 8.927 1.00 92.56 74 GLN A N 1
ATOM 593 C CA . GLN A 1 74 ? 2.116 -5.882 10.389 1.00 92.56 74 GLN A CA 1
ATOM 594 C C . GLN A 1 74 ? 1.148 -6.912 11.011 1.00 92.56 74 GLN A C 1
ATOM 596 O O . GLN A 1 74 ? 0.775 -6.798 12.181 1.00 92.56 74 GLN A O 1
ATOM 601 N N . ASP A 1 75 ? 0.720 -7.933 10.252 1.00 95.12 75 ASP A N 1
ATOM 602 C CA . ASP A 1 75 ? 0.003 -9.075 10.836 1.00 95.12 75 ASP A CA 1
ATOM 603 C C . ASP A 1 75 ? 0.918 -9.805 11.832 1.00 95.12 75 ASP A C 1
ATOM 605 O O . ASP A 1 75 ? 2.117 -9.957 11.594 1.00 95.12 75 ASP A O 1
ATOM 609 N N . HIS A 1 76 ? 0.365 -10.301 12.937 1.00 92.31 76 HIS A N 1
ATOM 610 C CA . HIS A 1 76 ? 1.105 -11.107 13.908 1.00 92.31 76 HIS A CA 1
ATOM 611 C C . HIS A 1 76 ? 1.665 -12.398 13.282 1.00 92.31 76 HIS A C 1
ATOM 613 O O . HIS A 1 76 ? 2.779 -12.817 13.612 1.00 92.31 76 HIS A O 1
ATOM 619 N N . MET A 1 77 ? 0.938 -13.006 12.339 1.00 95.06 77 MET A N 1
ATOM 620 C CA . MET A 1 77 ? 1.333 -14.256 11.698 1.00 95.06 77 MET A CA 1
ATOM 621 C C . MET A 1 77 ? 2.369 -14.021 10.591 1.00 95.06 77 MET A C 1
ATOM 623 O O . MET A 1 77 ? 2.110 -13.322 9.610 1.00 95.06 77 MET A O 1
ATOM 627 N N . ARG A 1 78 ? 3.545 -14.650 10.728 1.00 94.50 78 ARG A N 1
ATOM 628 C CA . ARG A 1 78 ? 4.673 -14.500 9.791 1.00 94.50 78 ARG A CA 1
ATOM 629 C C . ARG A 1 78 ? 4.292 -14.852 8.347 1.00 94.50 78 ARG A C 1
ATOM 631 O O . ARG A 1 78 ? 4.574 -14.058 7.456 1.00 94.50 78 ARG A O 1
ATOM 638 N N . SER A 1 79 ? 3.583 -15.963 8.135 1.00 94.88 79 SER A N 1
ATOM 639 C CA . SER A 1 79 ? 3.151 -16.402 6.800 1.00 94.88 79 SER A CA 1
ATOM 640 C C . SER A 1 79 ? 2.219 -15.402 6.103 1.00 94.88 79 SER A C 1
ATOM 642 O O . SER A 1 79 ? 2.290 -15.247 4.885 1.00 94.88 79 SER A O 1
ATOM 644 N N . THR A 1 80 ? 1.376 -14.688 6.856 1.00 97.12 80 THR A N 1
ATOM 645 C CA . THR A 1 80 ? 0.507 -13.633 6.311 1.00 97.12 80 THR A CA 1
ATOM 646 C C . THR A 1 80 ? 1.330 -12.423 5.858 1.00 97.12 80 THR A C 1
ATOM 648 O O . THR A 1 80 ? 1.106 -11.924 4.756 1.00 97.12 80 THR A O 1
ATOM 651 N N . ARG A 1 81 ? 2.336 -12.003 6.647 1.00 95.94 81 ARG A N 1
ATOM 652 C CA . ARG A 1 81 ? 3.274 -10.933 6.250 1.00 95.94 81 ARG A CA 1
ATOM 653 C C . ARG A 1 81 ? 4.056 -11.312 4.992 1.00 95.94 81 ARG A C 1
ATOM 655 O O . ARG A 1 81 ? 4.093 -10.540 4.040 1.00 95.94 81 ARG A O 1
ATOM 662 N N . GLU A 1 82 ? 4.643 -12.508 4.969 1.00 95.56 82 GLU A N 1
ATOM 663 C CA . GLU A 1 82 ? 5.440 -13.007 3.840 1.00 95.56 82 GLU A CA 1
ATOM 664 C C . GLU A 1 82 ? 4.613 -13.103 2.552 1.00 95.56 82 GLU A C 1
ATOM 666 O O . GLU A 1 82 ? 5.077 -12.676 1.498 1.00 95.56 82 GLU A O 1
ATOM 671 N N . ASN A 1 83 ? 3.362 -13.571 2.630 1.00 97.31 83 ASN A N 1
ATOM 672 C CA . ASN A 1 83 ? 2.457 -13.614 1.479 1.00 97.31 83 ASN A CA 1
ATOM 673 C C . ASN A 1 83 ? 2.086 -12.210 0.954 1.00 97.31 83 ASN A C 1
ATOM 675 O O . ASN A 1 83 ? 1.985 -12.015 -0.258 1.00 97.31 83 ASN A O 1
ATOM 679 N N . ALA A 1 84 ? 1.908 -11.225 1.841 1.00 97.81 84 ALA A N 1
ATOM 680 C CA . ALA A 1 84 ? 1.652 -9.842 1.438 1.00 97.81 84 ALA A CA 1
ATOM 681 C C . ALA A 1 84 ? 2.874 -9.212 0.747 1.00 97.81 84 ALA A C 1
ATOM 683 O O . ALA A 1 84 ? 2.741 -8.623 -0.327 1.00 97.81 84 ALA A O 1
ATOM 684 N N . ILE A 1 85 ? 4.067 -9.402 1.322 1.00 97.12 85 ILE A N 1
ATOM 685 C CA . ILE A 1 85 ? 5.342 -8.917 0.772 1.00 97.12 85 ILE A CA 1
ATOM 686 C C . ILE A 1 85 ? 5.625 -9.557 -0.592 1.00 97.12 85 ILE A C 1
ATOM 688 O O . ILE A 1 85 ? 5.929 -8.849 -1.552 1.00 97.12 85 ILE A O 1
ATOM 692 N N . ALA A 1 86 ? 5.465 -10.879 -0.710 1.00 97.25 86 ALA A N 1
ATOM 693 C CA . ALA A 1 86 ? 5.670 -11.608 -1.960 1.00 97.25 86 ALA A CA 1
ATOM 694 C C . ALA A 1 86 ? 4.699 -11.169 -3.069 1.00 97.25 86 ALA A C 1
ATOM 696 O O . ALA A 1 86 ? 5.090 -11.100 -4.234 1.00 97.25 86 ALA A O 1
ATOM 697 N N . ALA A 1 87 ? 3.453 -10.829 -2.723 1.00 98.12 87 ALA A N 1
ATOM 698 C CA . ALA A 1 87 ? 2.479 -10.331 -3.688 1.00 98.12 87 ALA A CA 1
ATOM 699 C C . ALA A 1 87 ? 2.854 -8.945 -4.236 1.00 98.12 87 ALA A C 1
ATOM 701 O O . ALA A 1 87 ? 2.816 -8.749 -5.447 1.00 98.12 87 ALA A O 1
ATOM 702 N N . VAL A 1 88 ? 3.290 -8.009 -3.384 1.00 98.25 88 VAL A N 1
ATOM 703 C CA . VAL A 1 88 ? 3.764 -6.687 -3.841 1.00 98.25 88 VAL A CA 1
ATOM 704 C C . VAL A 1 88 ? 5.082 -6.798 -4.617 1.00 98.25 88 VAL A C 1
ATOM 706 O O . VAL A 1 88 ? 5.261 -6.101 -5.615 1.00 98.25 88 VAL A O 1
ATOM 709 N N . ASP A 1 89 ? 5.986 -7.705 -4.228 1.00 98.00 89 ASP A N 1
ATOM 710 C CA . ASP A 1 89 ? 7.192 -8.022 -5.006 1.00 98.00 89 ASP A CA 1
ATOM 711 C C . ASP A 1 89 ? 6.845 -8.555 -6.408 1.00 98.00 89 ASP A C 1
ATOM 713 O O . ASP A 1 89 ? 7.472 -8.155 -7.390 1.00 98.00 89 ASP A O 1
ATOM 717 N N . TYR A 1 90 ? 5.812 -9.398 -6.523 1.00 98.12 90 TYR A N 1
ATOM 718 C CA . TYR A 1 90 ? 5.327 -9.903 -7.807 1.00 98.12 90 TYR A CA 1
ATOM 719 C C . TYR A 1 90 ? 4.645 -8.820 -8.653 1.00 98.12 90 TYR A C 1
ATOM 721 O O . TYR A 1 90 ? 4.958 -8.706 -9.836 1.00 98.12 90 TYR A O 1
ATOM 729 N N . CYS A 1 91 ? 3.798 -7.968 -8.064 1.00 98.31 91 CYS A N 1
ATOM 730 C CA . CYS A 1 91 ? 3.267 -6.787 -8.756 1.00 98.31 91 CYS A CA 1
ATOM 731 C C . CYS A 1 91 ? 4.403 -5.881 -9.263 1.00 98.31 91 CYS A C 1
ATOM 733 O O . CYS A 1 91 ? 4.324 -5.348 -10.364 1.00 98.31 91 CYS A O 1
ATOM 735 N N . GLY A 1 92 ? 5.497 -5.763 -8.503 1.00 98.19 92 GLY A N 1
ATOM 736 C CA . GLY A 1 92 ? 6.699 -5.056 -8.936 1.00 98.19 92 GLY A CA 1
ATOM 737 C C . GLY A 1 92 ? 7.442 -5.721 -10.098 1.00 98.19 92 GLY A C 1
ATOM 738 O O . GLY A 1 92 ? 7.923 -5.016 -10.978 1.00 98.19 92 GLY A O 1
ATOM 739 N N . LYS A 1 93 ? 7.517 -7.060 -10.139 1.00 98.19 93 LYS A N 1
ATOM 740 C CA . LYS A 1 93 ? 8.066 -7.814 -11.286 1.00 98.19 93 LYS A CA 1
ATOM 741 C C . LYS A 1 93 ? 7.219 -7.626 -12.545 1.00 98.19 93 LYS A C 1
ATOM 743 O O . LYS A 1 93 ? 7.774 -7.438 -13.620 1.00 98.19 93 LYS A O 1
ATOM 748 N N . GLN A 1 94 ? 5.893 -7.665 -12.401 1.00 97.50 94 GLN A N 1
ATOM 749 C CA . GLN A 1 94 ? 4.951 -7.370 -13.483 1.00 97.50 94 GLN A CA 1
ATOM 750 C C . GLN A 1 94 ? 5.149 -5.939 -13.994 1.00 97.50 94 GLN A C 1
ATOM 752 O O . GLN A 1 94 ? 5.387 -5.756 -15.182 1.00 97.50 94 GLN A O 1
ATOM 757 N N . TYR A 1 95 ? 5.190 -4.947 -13.097 1.00 97.88 95 TYR A N 1
ATOM 758 C CA . TYR A 1 95 ? 5.458 -3.554 -13.465 1.00 97.88 95 TYR A CA 1
ATOM 759 C C . TYR A 1 95 ? 6.783 -3.403 -14.231 1.00 97.88 95 TYR A C 1
ATOM 761 O O . TYR A 1 95 ? 6.814 -2.729 -15.256 1.00 97.88 95 TYR A O 1
ATOM 769 N N . GLU A 1 96 ? 7.854 -4.065 -13.772 1.00 97.94 96 GLU A N 1
ATOM 770 C CA . GLU A 1 96 ? 9.166 -4.076 -14.438 1.00 97.94 96 GLU A CA 1
ATOM 771 C C . GLU A 1 96 ? 9.130 -4.674 -15.855 1.00 97.94 96 GLU A C 1
ATOM 773 O O . GLU A 1 96 ? 9.818 -4.171 -16.739 1.00 97.94 96 GLU A O 1
ATOM 778 N N . ALA A 1 97 ? 8.335 -5.724 -16.077 1.00 97.75 97 ALA A N 1
ATOM 779 C CA . ALA A 1 97 ? 8.177 -6.359 -17.387 1.00 97.75 97 ALA A CA 1
ATOM 780 C C . ALA A 1 97 ? 7.256 -5.570 -18.338 1.00 97.75 97 ALA A C 1
ATOM 782 O O . ALA A 1 97 ? 7.400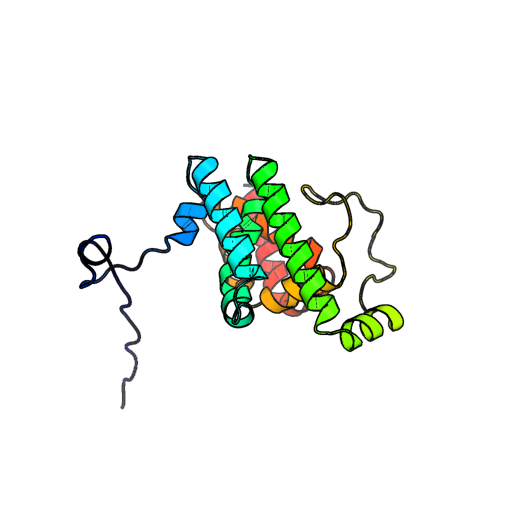 -5.664 -19.554 1.00 97.75 97 ALA A O 1
ATOM 783 N N . GLU A 1 98 ? 6.308 -4.813 -17.786 1.00 96.88 98 GLU A N 1
ATOM 784 C CA . GLU A 1 98 ? 5.309 -4.031 -18.525 1.00 96.88 98 GLU A CA 1
ATOM 785 C C . GLU A 1 98 ? 5.814 -2.630 -18.918 1.00 96.88 98 GLU A C 1
ATOM 787 O O . GLU A 1 98 ? 5.348 -2.077 -19.911 1.00 96.88 98 GLU A O 1
ATOM 792 N N . HIS A 1 99 ? 6.780 -2.072 -18.176 1.00 97.38 99 HIS A N 1
ATOM 793 C CA . HIS A 1 99 ? 7.305 -0.710 -18.365 1.00 97.38 99 HIS A CA 1
ATOM 794 C C . HIS A 1 99 ? 8.845 -0.697 -18.504 1.00 97.38 99 HIS A C 1
ATOM 796 O O . HIS A 1 99 ? 9.523 -0.008 -17.735 1.00 97.38 99 HIS A O 1
ATOM 802 N N . PRO A 1 100 ? 9.438 -1.464 -19.444 1.00 96.62 100 PRO A N 1
ATOM 803 C CA . PRO A 1 100 ? 10.889 -1.647 -19.521 1.00 96.62 100 PRO A CA 1
ATOM 804 C C . PRO A 1 100 ? 11.650 -0.328 -19.713 1.00 96.62 100 PRO A C 1
ATOM 806 O O . PRO A 1 100 ? 12.675 -0.127 -19.064 1.00 96.62 100 PRO A O 1
ATOM 809 N N . ASP A 1 101 ? 11.127 0.586 -20.532 1.00 95.56 101 ASP A N 1
ATOM 810 C CA . ASP A 1 101 ? 11.779 1.864 -20.839 1.00 95.56 101 ASP A CA 1
ATOM 811 C C . ASP A 1 101 ? 11.857 2.774 -19.598 1.00 95.56 101 ASP A C 1
ATOM 813 O O . ASP A 1 101 ? 12.937 3.248 -19.254 1.00 95.56 101 ASP A O 1
ATOM 817 N N . GLU A 1 102 ? 10.765 2.914 -18.826 1.00 94.81 102 GLU A N 1
ATOM 818 C CA . GLU A 1 102 ? 10.773 3.675 -17.560 1.00 94.81 102 GLU A CA 1
ATOM 819 C C . GLU A 1 102 ? 11.793 3.096 -16.560 1.00 94.81 102 GLU A C 1
ATOM 821 O O . GLU A 1 102 ? 12.471 3.834 -15.838 1.00 94.81 102 GLU A O 1
ATOM 826 N N . ILE A 1 103 ? 11.913 1.767 -16.506 1.00 95.25 103 ILE A N 1
ATOM 827 C CA . ILE A 1 103 ? 12.864 1.077 -15.629 1.00 95.25 103 ILE A CA 1
ATOM 828 C C . ILE A 1 103 ? 14.311 1.318 -16.065 1.00 95.25 103 ILE A C 1
ATOM 830 O O . ILE A 1 103 ? 15.180 1.469 -15.202 1.00 95.25 103 ILE A O 1
ATOM 834 N N . ILE A 1 104 ? 14.582 1.342 -17.371 1.00 92.88 104 ILE A N 1
ATOM 835 C CA . ILE A 1 104 ? 15.909 1.631 -17.923 1.00 92.88 104 ILE A CA 1
ATOM 836 C C . ILE A 1 104 ? 16.278 3.087 -17.634 1.00 92.88 104 ILE A C 1
ATOM 838 O O . ILE A 1 104 ? 17.305 3.319 -16.994 1.00 92.88 104 ILE A O 1
ATOM 842 N N . ASP A 1 105 ? 15.418 4.040 -17.995 1.00 92.75 105 ASP A N 1
ATOM 843 C CA . ASP A 1 105 ? 15.652 5.474 -17.804 1.00 92.75 105 ASP A CA 1
ATOM 844 C C . ASP A 1 105 ? 15.913 5.806 -16.331 1.00 92.75 105 ASP A C 1
ATOM 846 O O . ASP A 1 105 ? 16.934 6.406 -15.988 1.00 92.75 105 ASP A O 1
ATOM 850 N N . ARG A 1 106 ? 15.046 5.351 -15.415 1.00 91.31 106 ARG A N 1
ATOM 851 C CA . ARG A 1 106 ? 15.214 5.625 -13.977 1.00 91.31 106 ARG A CA 1
ATOM 852 C C . ARG A 1 106 ? 16.509 5.056 -13.402 1.00 91.31 106 ARG A C 1
ATOM 854 O O . ARG A 1 106 ? 17.069 5.660 -12.488 1.00 91.31 106 ARG A O 1
ATOM 861 N N . ARG A 1 107 ? 16.989 3.917 -13.919 1.00 87.56 107 ARG A N 1
ATOM 862 C CA . ARG A 1 107 ? 18.279 3.324 -13.525 1.00 87.56 107 ARG A CA 1
ATOM 863 C C . ARG A 1 107 ? 19.463 4.088 -14.117 1.00 87.56 107 ARG A C 1
ATOM 865 O O . ARG A 1 107 ? 20.436 4.297 -13.403 1.00 87.56 107 ARG A O 1
ATOM 872 N N . GLN A 1 108 ? 19.392 4.496 -15.384 1.00 87.50 108 GLN A N 1
ATOM 873 C CA . GLN A 1 108 ? 20.477 5.210 -16.067 1.00 87.50 108 GLN A CA 1
ATOM 874 C C . GLN A 1 108 ? 20.667 6.633 -15.531 1.00 87.50 108 GLN A C 1
ATOM 876 O O . GLN A 1 108 ? 21.795 7.044 -15.277 1.00 87.50 108 GLN A O 1
ATOM 881 N N . TYR A 1 109 ? 19.573 7.365 -15.314 1.00 83.44 109 TYR A N 1
ATOM 882 C CA . TYR A 1 109 ? 19.605 8.743 -14.820 1.00 83.44 109 TYR A CA 1
ATOM 883 C C . TYR A 1 109 ? 19.690 8.857 -13.289 1.00 83.44 109 TYR A C 1
ATOM 885 O O . TYR A 1 109 ? 19.675 9.969 -12.769 1.00 83.44 109 TYR A O 1
ATOM 893 N N . GLY A 1 110 ? 19.767 7.738 -12.556 1.00 78.69 110 GLY A N 1
ATOM 894 C CA . GLY A 1 110 ? 19.875 7.747 -11.092 1.00 78.69 110 GLY A CA 1
ATOM 895 C C . GLY A 1 110 ? 18.676 8.396 -10.391 1.00 78.69 110 GLY A C 1
ATOM 896 O O . GLY A 1 110 ? 18.844 9.029 -9.357 1.00 78.69 110 GLY A O 1
ATOM 897 N N . VAL A 1 111 ? 17.469 8.256 -10.955 1.00 77.94 111 VAL A N 1
ATOM 898 C CA . VAL A 1 111 ? 16.238 8.954 -10.512 1.00 77.94 111 VAL A CA 1
ATOM 899 C C . VAL A 1 111 ? 15.766 8.513 -9.120 1.00 77.94 111 VAL A C 1
ATOM 901 O O . VAL A 1 111 ? 14.891 9.147 -8.547 1.00 77.94 111 VAL A O 1
ATOM 904 N N . ASP A 1 112 ? 16.315 7.414 -8.600 1.00 77.50 112 ASP A N 1
ATOM 905 C CA . ASP A 1 112 ? 16.037 6.880 -7.271 1.00 77.50 112 ASP A CA 1
ATOM 906 C C . ASP A 1 112 ? 17.335 6.572 -6.524 1.00 77.50 112 ASP A C 1
ATOM 908 O O . ASP A 1 112 ? 18.088 5.681 -6.935 1.00 77.50 112 ASP A O 1
ATOM 912 N N . GLY A 1 113 ? 17.504 7.163 -5.344 1.00 70.31 113 GLY A N 1
ATOM 913 C CA . GLY A 1 113 ? 18.672 6.921 -4.492 1.00 70.31 113 GLY A CA 1
ATOM 914 C C . GLY A 1 113 ? 19.671 8.069 -4.526 1.00 70.31 113 GLY A C 1
ATOM 915 O O . GLY A 1 113 ? 20.844 7.856 -4.830 1.00 70.31 113 GLY A O 1
ATOM 916 N N . ASP A 1 114 ? 19.185 9.264 -4.183 1.00 75.94 114 ASP A N 1
ATOM 917 C CA . ASP A 1 114 ? 20.003 10.429 -3.841 1.00 75.94 114 ASP A CA 1
ATOM 918 C C . ASP A 1 114 ? 21.169 10.027 -2.907 1.00 75.94 114 ASP A C 1
ATOM 920 O O . ASP A 1 114 ? 20.994 9.231 -1.981 1.00 75.94 114 ASP A O 1
ATOM 924 N N . SER A 1 115 ? 22.366 10.576 -3.129 1.00 72.56 115 SER A N 1
ATOM 925 C CA . SER A 1 115 ? 23.559 10.278 -2.322 1.00 72.56 115 SER A CA 1
ATOM 926 C C . SER A 1 115 ? 23.448 10.746 -0.864 1.00 72.56 115 SER A C 1
ATOM 928 O O . SER A 1 115 ? 24.203 10.285 -0.007 1.00 72.56 115 SER A O 1
ATOM 930 N N . HIS A 1 116 ? 22.488 11.621 -0.557 1.00 76.25 116 HIS A N 1
ATOM 931 C CA . HIS A 1 116 ? 22.116 12.011 0.800 1.00 76.25 116 HIS A CA 1
ATOM 932 C C . HIS A 1 116 ? 21.200 10.990 1.504 1.00 76.25 116 HIS A C 1
ATOM 934 O O . HIS A 1 116 ? 21.067 11.033 2.731 1.00 76.25 116 HIS A O 1
ATOM 940 N N . CYS A 1 117 ? 20.581 10.057 0.773 1.00 74.38 117 CYS A N 1
ATOM 941 C CA . CYS A 1 117 ? 19.786 8.981 1.357 1.00 74.38 117 CYS A CA 1
ATOM 942 C C . CYS A 1 117 ? 20.698 7.873 1.905 1.00 74.38 117 CYS A C 1
ATOM 944 O O . CYS A 1 117 ? 21.474 7.255 1.179 1.00 74.38 117 CYS A O 1
ATOM 946 N N . ASN A 1 118 ? 20.567 7.559 3.197 1.00 77.56 118 ASN A N 1
ATOM 947 C CA . ASN A 1 118 ? 21.304 6.457 3.817 1.00 77.56 118 ASN A CA 1
ATOM 948 C C . ASN A 1 118 ? 20.688 5.100 3.421 1.00 77.56 118 ASN A C 1
ATOM 950 O O . ASN A 1 118 ? 19.864 4.542 4.147 1.00 77.56 118 ASN A O 1
ATOM 954 N N . LEU A 1 119 ? 21.079 4.592 2.249 1.00 76.00 119 LEU A N 1
ATOM 955 C CA . LEU A 1 119 ? 20.614 3.315 1.695 1.00 76.00 119 LEU A CA 1
ATOM 956 C C . LEU A 1 119 ? 21.102 2.091 2.494 1.00 76.00 119 LEU A C 1
ATOM 958 O O . LEU A 1 119 ? 20.459 1.044 2.438 1.00 76.00 119 LEU A O 1
ATOM 962 N N . ASP A 1 120 ? 22.181 2.243 3.268 1.00 78.31 120 ASP A N 1
ATOM 963 C CA . ASP A 1 120 ? 22.754 1.210 4.143 1.00 78.31 120 ASP A CA 1
ATOM 964 C C . ASP A 1 120 ? 22.129 1.200 5.554 1.00 78.31 120 ASP A C 1
ATOM 966 O O . ASP A 1 120 ? 22.477 0.376 6.406 1.00 78.31 120 ASP A O 1
ATOM 970 N N . ALA A 1 121 ? 21.193 2.115 5.834 1.00 83.56 121 ALA A N 1
ATOM 971 C CA . ALA A 1 121 ? 20.492 2.163 7.108 1.00 83.56 121 ALA A CA 1
ATOM 972 C C . ALA A 1 121 ? 19.685 0.880 7.349 1.00 83.56 121 ALA A C 1
ATOM 974 O O . ALA A 1 121 ? 19.000 0.361 6.464 1.00 83.56 121 ALA A O 1
ATOM 975 N N . ARG A 1 122 ? 19.682 0.402 8.600 1.00 88.12 122 ARG A N 1
ATOM 976 C CA . ARG A 1 122 ? 18.851 -0.738 8.999 1.00 88.12 122 ARG A CA 1
ATOM 977 C C . ARG A 1 122 ? 17.375 -0.435 8.729 1.00 88.12 122 ARG A C 1
ATOM 979 O O . ARG A 1 122 ? 16.783 0.428 9.379 1.00 88.12 122 ARG A O 1
ATOM 986 N N . LEU A 1 123 ? 16.777 -1.203 7.825 1.00 89.50 123 LEU A N 1
ATOM 987 C CA . LEU A 1 123 ? 15.378 -1.044 7.453 1.00 89.50 123 LEU A CA 1
ATOM 988 C C . LEU A 1 123 ? 14.426 -1.436 8.604 1.00 89.50 123 LEU A C 1
ATOM 990 O O . LEU A 1 123 ? 14.729 -2.331 9.403 1.00 89.50 123 LEU A O 1
ATOM 994 N N . PRO A 1 124 ? 13.259 -0.777 8.715 1.00 89.44 124 PRO A N 1
ATOM 995 C CA . PRO A 1 124 ? 12.230 -1.152 9.671 1.00 89.44 124 PRO A CA 1
ATOM 996 C C . PRO A 1 124 ? 11.573 -2.486 9.294 1.00 89.44 124 PRO A C 1
ATOM 998 O O . PRO A 1 124 ? 11.265 -2.743 8.132 1.00 89.44 124 PRO A O 1
ATOM 1001 N N . SER A 1 125 ? 11.232 -3.293 10.301 1.00 86.44 125 SER A N 1
ATOM 1002 C CA . SER A 1 125 ? 10.397 -4.490 10.118 1.00 86.44 125 SER A CA 1
ATOM 1003 C C . SER A 1 125 ? 9.084 -4.152 9.375 1.00 86.44 125 SER A C 1
ATOM 1005 O O . SER A 1 125 ? 8.446 -3.143 9.722 1.00 86.44 125 SER A O 1
ATOM 1007 N N . PRO A 1 126 ? 8.653 -4.960 8.382 1.00 89.38 126 PRO A N 1
ATOM 1008 C CA . PRO A 1 126 ? 9.151 -6.301 8.041 1.00 89.38 126 PRO A CA 1
ATOM 1009 C C . PRO A 1 126 ? 10.216 -6.349 6.924 1.00 89.38 126 PRO A C 1
ATOM 1011 O O . PRO A 1 126 ? 10.431 -7.413 6.351 1.00 89.38 126 PRO A O 1
ATOM 1014 N N . PHE A 1 127 ? 10.847 -5.231 6.559 1.00 90.38 127 PHE A N 1
ATOM 1015 C CA . PHE A 1 127 ? 11.762 -5.186 5.417 1.00 90.38 127 PHE A CA 1
ATOM 1016 C C . PHE A 1 127 ? 13.168 -5.673 5.787 1.00 90.38 127 PHE A C 1
ATOM 1018 O O . PHE A 1 127 ? 13.810 -5.115 6.674 1.00 90.38 127 PHE A O 1
ATOM 1025 N N . GLU A 1 128 ? 13.649 -6.697 5.080 1.00 88.69 128 GLU A N 1
ATOM 1026 C CA . GLU A 1 128 ? 15.023 -7.211 5.198 1.00 88.69 128 GLU A CA 1
ATOM 1027 C C . GLU A 1 128 ? 15.978 -6.527 4.205 1.00 88.69 128 GLU A C 1
ATOM 1029 O O . GLU A 1 128 ? 17.147 -6.311 4.512 1.00 88.69 128 GLU A O 1
ATOM 1034 N N . THR A 1 129 ? 15.474 -6.146 3.027 1.00 89.69 129 THR A N 1
ATOM 1035 C CA . THR A 1 129 ? 16.220 -5.478 1.948 1.00 89.69 129 THR A CA 1
ATOM 1036 C C . THR A 1 129 ? 15.372 -4.383 1.292 1.00 89.69 129 THR A C 1
ATOM 1038 O O . THR A 1 129 ? 14.143 -4.367 1.422 1.00 89.69 129 THR A O 1
ATOM 1041 N N . ARG A 1 130 ? 16.022 -3.442 0.588 1.00 90.81 130 ARG A N 1
ATOM 1042 C CA . ARG A 1 130 ? 15.334 -2.378 -0.163 1.00 90.81 130 ARG A CA 1
ATOM 1043 C C . ARG A 1 130 ? 14.505 -3.014 -1.296 1.00 90.81 130 ARG A C 1
ATOM 1045 O O . ARG A 1 130 ? 15.078 -3.748 -2.102 1.00 90.81 130 ARG A O 1
ATOM 1052 N N . PRO A 1 131 ? 13.188 -2.747 -1.404 1.00 94.12 131 PRO A N 1
ATOM 1053 C CA . PRO A 1 131 ? 12.360 -3.323 -2.458 1.00 94.12 131 PRO A CA 1
ATOM 1054 C C . PRO A 1 131 ? 12.836 -2.959 -3.871 1.00 94.12 131 PRO A C 1
ATOM 1056 O O . PRO A 1 131 ? 13.339 -1.855 -4.113 1.00 94.12 131 PRO A O 1
ATOM 1059 N N . ARG A 1 132 ? 12.615 -3.880 -4.822 1.00 93.94 132 ARG A N 1
ATOM 1060 C CA . ARG A 1 132 ? 12.922 -3.675 -6.249 1.00 93.94 132 ARG A CA 1
ATOM 1061 C C . ARG A 1 132 ? 12.274 -2.395 -6.786 1.00 93.94 132 ARG A C 1
ATOM 1063 O O . ARG A 1 132 ? 11.198 -2.003 -6.327 1.00 93.94 132 ARG A O 1
ATOM 1070 N N . LEU A 1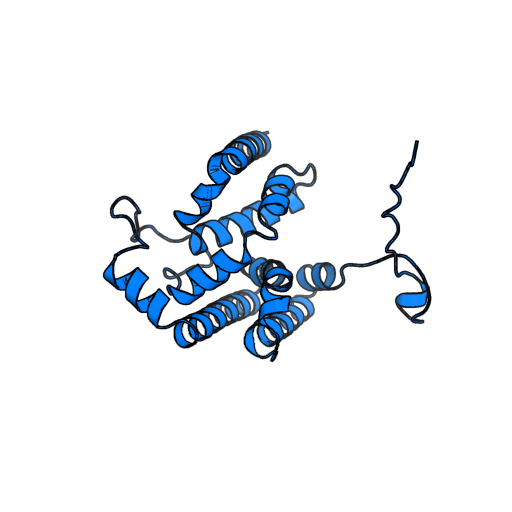 133 ? 12.892 -1.800 -7.806 1.00 95.00 133 LEU A N 1
ATOM 1071 C CA . LEU A 1 133 ? 12.410 -0.570 -8.440 1.00 95.00 133 LEU A CA 1
ATOM 1072 C C . LEU A 1 133 ? 10.940 -0.686 -8.863 1.00 95.00 133 LEU A C 1
ATOM 1074 O O . LEU A 1 133 ? 10.134 0.147 -8.459 1.00 95.00 133 LEU A O 1
ATOM 1078 N N . GLY A 1 134 ? 10.558 -1.761 -9.556 1.00 97.31 134 GLY A N 1
ATOM 1079 C CA . GLY A 1 134 ? 9.171 -1.972 -9.975 1.00 97.31 134 GLY A CA 1
ATOM 1080 C C . GLY A 1 134 ? 8.168 -2.012 -8.823 1.00 97.31 134 GLY A C 1
ATOM 1081 O O . GLY A 1 134 ? 7.071 -1.487 -8.960 1.00 97.31 134 GLY A O 1
ATOM 1082 N N . ALA A 1 135 ? 8.529 -2.562 -7.658 1.00 97.44 135 ALA A N 1
ATOM 1083 C CA . ALA A 1 135 ? 7.637 -2.600 -6.496 1.00 97.44 135 ALA A CA 1
ATOM 1084 C C . ALA A 1 135 ? 7.489 -1.210 -5.855 1.00 97.44 135 ALA A C 1
ATOM 1086 O O . ALA A 1 135 ? 6.400 -0.850 -5.410 1.00 97.44 135 ALA A O 1
ATOM 1087 N N . ARG A 1 136 ? 8.563 -0.407 -5.856 1.00 96.12 136 ARG A N 1
ATOM 1088 C CA . ARG A 1 136 ? 8.529 1.002 -5.436 1.00 96.12 136 ARG A CA 1
ATOM 1089 C C . ARG A 1 136 ? 7.640 1.827 -6.370 1.00 96.12 136 ARG A C 1
ATOM 1091 O O . ARG A 1 136 ? 6.704 2.461 -5.890 1.00 96.12 136 ARG A O 1
ATOM 1098 N N . LEU A 1 137 ? 7.838 1.744 -7.688 1.00 95.94 137 LEU A N 1
ATOM 1099 C CA . LEU A 1 137 ? 7.003 2.436 -8.685 1.00 95.94 137 LEU A CA 1
ATOM 1100 C C . LEU A 1 137 ? 5.534 1.999 -8.628 1.00 95.94 137 LEU A C 1
ATOM 1102 O O . LEU A 1 137 ? 4.645 2.848 -8.555 1.00 95.94 137 LEU A O 1
ATOM 1106 N N . PHE A 1 138 ? 5.283 0.691 -8.544 1.00 97.44 138 PHE A N 1
ATOM 1107 C CA . PHE A 1 138 ? 3.949 0.120 -8.386 1.00 97.44 138 PHE A CA 1
ATOM 1108 C C . PHE A 1 138 ? 3.201 0.697 -7.174 1.00 97.44 138 PHE A C 1
ATOM 1110 O O . PHE A 1 138 ? 2.064 1.160 -7.304 1.00 97.44 138 PHE A O 1
ATOM 1117 N N . VAL A 1 139 ? 3.829 0.711 -5.992 1.00 97.06 139 VAL A N 1
ATOM 1118 C CA . VAL A 1 139 ? 3.203 1.264 -4.781 1.00 97.06 139 VAL A CA 1
ATOM 1119 C C . VAL A 1 139 ? 3.024 2.780 -4.904 1.00 97.06 139 VAL A C 1
ATOM 1121 O O . VAL A 1 139 ? 1.937 3.277 -4.605 1.00 97.06 139 VAL A O 1
ATOM 1124 N N . ARG A 1 140 ? 4.026 3.519 -5.403 1.00 94.19 140 ARG A N 1
ATOM 1125 C CA . ARG A 1 140 ? 3.952 4.979 -5.620 1.00 94.19 140 ARG A CA 1
ATOM 1126 C C . ARG A 1 140 ? 2.763 5.368 -6.502 1.00 94.19 140 ARG A C 1
ATOM 1128 O O . ARG A 1 140 ? 1.927 6.164 -6.071 1.00 94.19 140 ARG A O 1
ATOM 1135 N N . GLY A 1 141 ? 2.633 4.752 -7.681 1.00 94.00 141 GLY A N 1
ATOM 1136 C CA . GLY A 1 141 ? 1.550 5.026 -8.637 1.00 94.00 141 GLY A CA 1
ATOM 1137 C C . GLY A 1 141 ? 0.145 4.751 -8.086 1.00 94.00 141 GLY A C 1
ATOM 1138 O O . GLY A 1 141 ? -0.829 5.375 -8.507 1.00 94.00 141 GLY A O 1
ATOM 1139 N N . ASN A 1 142 ? 0.033 3.871 -7.086 1.00 94.75 142 ASN A N 1
ATOM 1140 C CA . ASN A 1 142 ? -1.237 3.497 -6.466 1.00 94.75 142 ASN A CA 1
ATOM 1141 C C . ASN A 1 142 ? -1.542 4.215 -5.133 1.00 94.75 142 ASN A C 1
ATOM 1143 O O . ASN A 1 142 ? -2.691 4.213 -4.688 1.00 94.75 142 ASN A O 1
ATOM 1147 N N . THR A 1 143 ? -0.556 4.864 -4.502 1.00 92.12 143 THR A N 1
ATOM 1148 C CA . THR A 1 143 ? -0.673 5.422 -3.137 1.00 92.12 143 THR A CA 1
ATOM 1149 C C . THR A 1 143 ? -1.552 6.675 -3.049 1.00 92.12 143 THR A C 1
ATOM 1151 O O . THR A 1 143 ? -2.309 6.847 -2.087 1.00 92.12 143 THR A O 1
ATOM 1154 N N . LYS A 1 144 ? -1.513 7.548 -4.067 1.00 88.00 144 LYS A N 1
ATOM 1155 C CA . LYS A 1 144 ? -2.158 8.879 -4.041 1.00 88.00 144 LYS A CA 1
ATOM 1156 C C . LYS A 1 144 ? -3.654 8.846 -3.690 1.00 88.00 144 LYS A C 1
ATOM 1158 O O . LYS A 1 144 ? -4.157 9.775 -3.063 1.00 88.00 144 LYS A O 1
ATOM 1163 N N . ARG A 1 145 ? -4.367 7.770 -4.048 1.00 86.88 145 ARG A N 1
ATOM 1164 C CA . ARG A 1 145 ? -5.819 7.631 -3.836 1.00 86.88 145 ARG A CA 1
ATOM 1165 C C . ARG A 1 145 ? -6.233 7.519 -2.364 1.00 86.88 145 ARG A C 1
ATOM 1167 O O . ARG A 1 145 ? -7.358 7.889 -2.042 1.00 86.88 145 ARG A O 1
ATOM 1174 N N . PHE A 1 146 ? -5.361 7.016 -1.488 1.00 89.62 146 PHE A N 1
ATOM 1175 C CA . PHE A 1 146 ? -5.669 6.811 -0.064 1.00 89.62 146 PHE A CA 1
ATOM 1176 C C . PHE A 1 146 ? -4.732 7.562 0.895 1.00 89.62 146 PHE A C 1
ATOM 1178 O O . PHE A 1 146 ? -5.025 7.649 2.087 1.00 89.62 146 PHE A O 1
ATOM 1185 N N . PHE A 1 147 ? -3.651 8.172 0.395 1.00 91.00 147 PHE A N 1
ATOM 1186 C CA . PHE A 1 147 ? -2.665 8.875 1.222 1.00 91.00 147 PHE A CA 1
ATOM 1187 C C . PHE A 1 147 ? -3.258 10.017 2.068 1.00 91.00 147 PHE A C 1
ATOM 1189 O O . PHE A 1 147 ? -2.993 10.102 3.265 1.00 91.00 147 PHE A O 1
ATOM 1196 N N . ALA A 1 148 ? -4.134 10.852 1.498 1.00 88.88 148 ALA A N 1
ATOM 1197 C CA . ALA A 1 148 ? -4.773 11.942 2.245 1.00 88.88 148 ALA A CA 1
ATOM 1198 C C . ALA A 1 148 ? -5.686 11.442 3.386 1.00 88.88 148 ALA A C 1
ATOM 1200 O O . ALA A 1 148 ? -5.745 12.066 4.447 1.00 88.88 148 ALA A O 1
ATOM 1201 N N . ALA A 1 149 ? -6.363 10.302 3.194 1.00 90.31 149 ALA A N 1
ATOM 1202 C CA . ALA A 1 149 ? -7.173 9.671 4.237 1.00 90.31 149 ALA A CA 1
ATOM 1203 C C . ALA A 1 149 ? -6.279 9.144 5.370 1.00 90.31 149 ALA A C 1
ATOM 1205 O O . ALA A 1 149 ? -6.494 9.492 6.532 1.00 90.31 149 ALA A O 1
ATOM 1206 N N . LEU A 1 150 ? -5.209 8.424 5.015 1.00 92.38 150 LEU A N 1
ATOM 1207 C CA . LEU A 1 150 ? -4.203 7.920 5.950 1.00 92.38 150 LEU A CA 1
ATOM 1208 C C . LEU A 1 150 ? -3.616 9.034 6.835 1.00 92.38 150 LEU A C 1
ATOM 1210 O O . LEU A 1 150 ? -3.547 8.889 8.054 1.00 92.38 150 LEU A O 1
ATOM 1214 N N . LEU A 1 151 ? -3.241 10.173 6.239 1.00 91.12 151 LEU A N 1
ATOM 1215 C CA . LEU A 1 151 ? -2.722 11.330 6.978 1.00 91.12 151 LEU A CA 1
ATOM 1216 C C . LEU A 1 151 ? -3.749 11.950 7.939 1.00 91.12 151 LEU A C 1
ATOM 1218 O O . LEU A 1 151 ? -3.373 12.507 8.972 1.00 91.12 151 LEU A O 1
ATOM 1222 N N . GLY A 1 152 ? -5.043 11.865 7.621 1.00 90.88 152 GLY A N 1
ATOM 1223 C CA . GLY A 1 152 ? -6.116 12.245 8.538 1.00 90.88 152 GLY A CA 1
ATOM 1224 C C . GLY A 1 152 ? -6.187 11.312 9.748 1.00 90.88 152 GLY A C 1
ATOM 1225 O O . GLY A 1 152 ? -6.224 11.778 10.892 1.00 90.88 152 GLY A O 1
ATOM 1226 N N . GLU A 1 153 ? -6.142 10.004 9.497 1.00 93.44 153 GLU A N 1
ATOM 1227 C CA . GLU A 1 153 ? -6.280 8.943 10.500 1.00 93.44 153 GLU A CA 1
ATOM 1228 C C . GLU A 1 153 ? -5.131 8.883 11.522 1.00 93.44 153 GLU A C 1
ATOM 1230 O O . GLU A 1 153 ? -5.381 8.564 12.685 1.00 93.44 153 GLU A O 1
ATOM 1235 N N . LEU A 1 154 ? -3.914 9.322 11.164 1.00 92.19 154 LEU A N 1
ATOM 1236 C CA . LEU A 1 154 ? -2.808 9.551 12.119 1.00 92.19 154 LEU A CA 1
ATOM 1237 C C . LEU A 1 154 ? -3.194 10.484 13.280 1.00 92.19 154 LEU A C 1
ATOM 1239 O O . LEU A 1 154 ? -2.629 10.405 14.368 1.00 92.19 154 LEU A O 1
ATOM 1243 N N . THR A 1 155 ? -4.162 11.374 13.046 1.00 91.94 155 THR A N 1
ATOM 1244 C CA . THR A 1 155 ? -4.698 12.319 14.038 1.00 91.94 155 THR A CA 1
ATOM 1245 C C . THR A 1 155 ? -6.100 11.938 14.532 1.00 91.94 155 THR A C 1
ATOM 1247 O O . THR A 1 155 ? -6.783 12.765 15.134 1.00 91.94 155 THR A O 1
ATOM 1250 N N . SER A 1 156 ? -6.534 10.694 14.290 1.00 91.94 156 SER A N 1
ATOM 1251 C CA . SER A 1 156 ? -7.792 10.144 14.808 1.00 91.94 156 SER A CA 1
ATOM 1252 C C . SER A 1 156 ? -7.818 10.158 16.336 1.00 91.94 156 SER A C 1
ATOM 1254 O O . SER A 1 156 ? -6.801 9.939 16.993 1.00 91.94 156 SER A O 1
ATOM 1256 N N . TRP A 1 157 ? -8.995 10.350 16.927 1.00 91.00 157 TRP A N 1
ATOM 1257 C CA . TRP A 1 157 ? -9.190 10.214 18.373 1.00 91.00 157 TRP A CA 1
ATOM 1258 C C . TRP A 1 157 ? -9.057 8.749 18.839 1.00 91.00 157 TRP A C 1
ATOM 1260 O O . TRP A 1 157 ? -8.630 8.497 19.966 1.00 91.00 157 TRP A O 1
ATOM 1270 N N . VAL A 1 158 ? -9.314 7.778 17.953 1.00 91.38 158 VAL A N 1
ATOM 1271 C CA . VAL A 1 158 ? -9.193 6.338 18.230 1.00 91.38 158 VAL A CA 1
ATOM 1272 C C . VAL A 1 158 ? -7.729 5.891 18.147 1.00 91.38 158 VAL A C 1
ATOM 1274 O O . VAL A 1 158 ? -7.129 5.912 17.073 1.00 91.38 158 VAL A O 1
ATOM 1277 N N . SER A 1 159 ? -7.161 5.424 19.266 1.00 90.44 159 SER A N 1
ATOM 1278 C CA . SER A 1 159 ? -5.737 5.046 19.347 1.00 90.44 159 SER A CA 1
ATOM 1279 C C . SER A 1 159 ? -5.338 3.948 18.351 1.00 90.44 159 SER A C 1
ATOM 1281 O O . SER A 1 159 ? -4.395 4.123 17.586 1.00 90.44 159 SER A O 1
ATOM 1283 N N . LYS A 1 160 ? -6.125 2.864 18.271 1.00 89.19 160 LYS A N 1
ATOM 1284 C CA . LYS A 1 160 ? -5.884 1.742 17.344 1.00 89.19 160 LYS A CA 1
ATOM 1285 C C . LYS A 1 160 ? -5.883 2.176 15.871 1.00 89.19 160 LYS A C 1
ATOM 1287 O O . LYS A 1 160 ? -5.146 1.614 15.068 1.00 89.19 160 LYS A O 1
ATOM 1292 N N . THR A 1 161 ? -6.684 3.184 15.514 1.00 91.12 161 THR A N 1
ATOM 1293 C CA . THR A 1 161 ? -6.664 3.779 14.171 1.00 91.12 161 THR A CA 1
ATOM 1294 C C . THR A 1 161 ? -5.347 4.511 13.936 1.00 91.12 161 THR A C 1
ATOM 1296 O O . THR A 1 161 ? -4.678 4.203 12.959 1.00 91.12 161 THR A O 1
ATOM 1299 N N . ARG A 1 162 ? -4.910 5.384 14.862 1.00 93.25 162 ARG A N 1
ATOM 1300 C CA . ARG A 1 162 ? -3.610 6.077 14.750 1.00 93.25 162 ARG A CA 1
ATOM 1301 C C . ARG A 1 162 ? -2.444 5.100 14.582 1.00 93.25 162 ARG A C 1
ATOM 1303 O O . ARG A 1 162 ? -1.589 5.317 13.729 1.00 93.25 162 ARG A O 1
ATOM 1310 N N . GLU A 1 163 ? -2.428 4.030 15.376 1.00 91.06 163 GLU A N 1
ATOM 1311 C CA . GLU A 1 163 ? -1.396 2.987 15.354 1.00 91.06 163 GLU A CA 1
ATOM 1312 C C . GLU A 1 163 ? -1.327 2.283 13.989 1.00 91.06 163 GLU A C 1
ATOM 1314 O O . GLU A 1 163 ? -0.275 2.292 13.348 1.00 91.06 163 GLU A O 1
ATOM 1319 N N . ARG A 1 164 ? -2.460 1.772 13.480 1.00 91.00 164 ARG A N 1
ATOM 1320 C CA . ARG A 1 164 ? -2.519 1.140 12.149 1.00 91.00 164 ARG A CA 1
ATOM 1321 C C . ARG A 1 164 ? -2.180 2.114 11.015 1.00 91.00 164 ARG A C 1
ATOM 1323 O O . ARG A 1 164 ? -1.528 1.720 10.047 1.00 91.00 164 ARG A O 1
ATOM 1330 N N . SER A 1 165 ? -2.551 3.388 11.135 1.00 92.75 165 SER A N 1
ATOM 1331 C CA . SER A 1 165 ? -2.178 4.414 10.157 1.00 92.75 165 SER A CA 1
ATOM 1332 C C . SER A 1 165 ? -0.678 4.726 10.187 1.00 92.75 165 SER A C 1
ATOM 1334 O O . SER A 1 165 ? -0.072 4.897 9.131 1.00 92.75 165 SER A O 1
ATOM 1336 N N . ALA A 1 166 ? -0.044 4.750 11.363 1.00 93.12 166 ALA A N 1
ATOM 1337 C CA . ALA A 1 166 ? 1.402 4.935 11.495 1.00 93.12 166 ALA A CA 1
ATOM 1338 C C . ALA A 1 166 ? 2.185 3.729 10.944 1.00 93.12 166 ALA A C 1
ATOM 1340 O O . ALA A 1 166 ? 3.188 3.897 10.251 1.00 93.12 166 ALA A O 1
ATOM 1341 N N . GLU A 1 167 ? 1.694 2.513 11.182 1.00 92.62 167 GLU A N 1
ATOM 1342 C CA . GLU A 1 167 ? 2.220 1.270 10.613 1.00 92.62 167 GLU A CA 1
ATOM 1343 C C . GLU A 1 167 ? 2.159 1.227 9.077 1.00 92.62 167 GLU A C 1
ATOM 1345 O O . GLU A 1 167 ? 3.142 0.861 8.416 1.00 92.62 167 GLU A O 1
ATOM 1350 N N . LEU A 1 168 ? 1.019 1.616 8.498 1.00 93.38 168 LEU A N 1
ATOM 1351 C CA . LEU A 1 168 ? 0.851 1.699 7.049 1.00 93.38 168 LEU A CA 1
ATOM 1352 C C . LEU A 1 168 ? 1.694 2.842 6.465 1.00 93.38 168 LEU A C 1
ATOM 1354 O O . LEU A 1 168 ? 2.380 2.630 5.468 1.00 93.38 168 LEU A O 1
ATOM 1358 N N . LEU A 1 169 ? 1.753 4.009 7.116 1.00 93.12 169 LEU A N 1
ATOM 1359 C CA . LEU A 1 169 ? 2.630 5.107 6.699 1.00 93.12 169 LEU A CA 1
ATOM 1360 C C . LEU A 1 169 ? 4.105 4.682 6.688 1.00 93.12 169 LEU A C 1
ATOM 1362 O O . LEU A 1 169 ? 4.780 4.912 5.692 1.00 93.12 169 LEU A O 1
ATOM 1366 N N . LYS A 1 170 ? 4.599 4.022 7.745 1.00 92.19 170 LYS A N 1
ATOM 1367 C CA . LYS A 1 170 ? 5.965 3.464 7.813 1.00 92.19 170 LYS A CA 1
ATOM 1368 C C . LYS A 1 170 ? 6.266 2.574 6.600 1.00 92.19 170 LYS A C 1
ATOM 1370 O O . LYS A 1 170 ? 7.356 2.630 6.039 1.00 92.19 170 LYS A O 1
ATOM 1375 N N . THR A 1 171 ? 5.280 1.779 6.187 1.00 94.50 171 THR A N 1
ATOM 1376 C CA . THR A 1 171 ? 5.367 0.892 5.019 1.00 94.50 171 THR A CA 1
ATOM 1377 C C . THR A 1 171 ? 5.405 1.693 3.709 1.00 94.50 171 THR A C 1
ATOM 1379 O O . THR A 1 171 ? 6.237 1.418 2.848 1.00 94.50 171 THR A O 1
ATOM 1382 N N . LEU A 1 172 ? 4.566 2.726 3.567 1.00 93.81 172 LEU A N 1
ATOM 1383 C CA . LEU A 1 172 ? 4.547 3.602 2.389 1.00 93.81 172 LEU A CA 1
ATOM 1384 C C . LEU A 1 172 ? 5.808 4.454 2.242 1.00 93.81 172 LEU A C 1
ATOM 1386 O O . LEU A 1 172 ? 6.291 4.591 1.125 1.00 93.81 172 LEU A O 1
ATOM 1390 N N . VAL A 1 173 ? 6.347 5.008 3.333 1.00 91.25 173 VAL A N 1
ATOM 1391 C CA . VAL A 1 173 ? 7.575 5.826 3.325 1.00 91.25 173 VAL A CA 1
ATOM 1392 C C . VAL A 1 173 ? 8.734 5.050 2.700 1.00 91.25 173 VAL A C 1
ATOM 1394 O O . VAL A 1 173 ? 9.484 5.614 1.914 1.00 91.25 173 VAL A O 1
ATOM 1397 N N . LEU A 1 174 ? 8.841 3.749 2.976 1.00 92.19 174 LEU A N 1
ATOM 1398 C CA . LEU A 1 174 ? 9.909 2.904 2.440 1.00 92.19 174 LEU A CA 1
ATOM 1399 C C . LEU A 1 174 ? 9.726 2.553 0.951 1.00 92.19 174 LEU A C 1
ATOM 1401 O O . LEU A 1 174 ? 10.709 2.415 0.233 1.00 92.19 174 LEU A O 1
ATOM 1405 N N . TYR A 1 175 ? 8.489 2.443 0.457 1.00 94.12 175 TYR A N 1
ATOM 1406 C CA . TYR A 1 175 ? 8.235 2.258 -0.980 1.00 94.12 175 TYR A CA 1
ATOM 1407 C C . TYR A 1 175 ? 8.285 3.573 -1.779 1.00 94.12 175 TYR A C 1
ATOM 1409 O O . TYR A 1 175 ? 8.705 3.586 -2.937 1.00 94.12 175 TYR A O 1
ATOM 1417 N N . CYS A 1 176 ? 7.830 4.680 -1.191 1.00 91.69 176 CYS A N 1
ATOM 1418 C CA . CYS A 1 176 ? 7.734 5.976 -1.863 1.00 91.69 176 CYS A CA 1
ATOM 1419 C C . CYS A 1 176 ? 9.033 6.780 -1.792 1.00 91.69 176 CYS A C 1
ATOM 1421 O O . CYS A 1 176 ? 9.345 7.479 -2.751 1.00 91.69 176 CYS A O 1
ATOM 1423 N N . GLU A 1 177 ? 9.805 6.628 -0.714 1.00 88.19 177 GLU A N 1
ATOM 1424 C CA . GLU A 1 177 ? 11.092 7.297 -0.498 1.00 88.19 177 GLU A CA 1
ATOM 1425 C C . GLU A 1 177 ? 10.952 8.824 -0.694 1.00 88.19 177 GLU A C 1
ATOM 1427 O O . GLU A 1 177 ? 9.962 9.419 -0.253 1.00 88.19 177 GLU A O 1
ATOM 1432 N N . GLU A 1 178 ? 11.901 9.466 -1.375 1.00 84.69 178 GLU A N 1
ATOM 1433 C CA . GLU A 1 178 ? 11.882 10.900 -1.700 1.00 84.69 178 GLU A CA 1
ATOM 1434 C C . GLU A 1 178 ? 10.628 11.366 -2.468 1.00 84.69 178 GLU A C 1
ATOM 1436 O O . GLU A 1 178 ? 10.222 12.521 -2.341 1.00 84.69 178 GLU A O 1
ATOM 1441 N N . HIS A 1 179 ? 9.919 10.481 -3.178 1.00 85.31 179 HIS A N 1
ATOM 1442 C CA . HIS A 1 179 ? 8.717 10.848 -3.940 1.00 85.31 179 HIS A CA 1
ATOM 1443 C C . HIS A 1 179 ? 7.481 11.108 -3.065 1.00 85.31 179 HIS A C 1
ATOM 1445 O O . HIS A 1 179 ? 6.480 11.626 -3.559 1.00 85.31 179 HIS A O 1
ATOM 1451 N N . LEU A 1 180 ? 7.543 10.824 -1.757 1.00 81.50 180 LEU A N 1
ATOM 1452 C CA . LEU A 1 180 ? 6.507 11.250 -0.806 1.00 81.50 180 LEU A CA 1
ATOM 1453 C C . LEU A 1 180 ? 6.495 12.784 -0.591 1.00 81.50 180 LEU A C 1
ATOM 1455 O O . LEU A 1 180 ? 5.538 13.331 -0.042 1.00 81.50 180 LEU A O 1
ATOM 1459 N N . THR A 1 181 ? 7.551 13.494 -1.007 1.00 73.00 181 THR A N 1
ATOM 1460 C CA . THR A 1 181 ? 7.723 14.941 -0.769 1.00 73.00 181 THR A CA 1
ATOM 1461 C C . THR A 1 181 ? 6.802 15.840 -1.597 1.00 73.00 181 THR A C 1
ATOM 1463 O O . THR A 1 181 ? 6.615 17.000 -1.236 1.00 73.00 181 THR A O 1
ATOM 1466 N N . MET A 1 182 ? 6.149 15.337 -2.650 1.00 71.94 182 MET A N 1
ATOM 1467 C CA . MET A 1 182 ? 5.245 16.156 -3.477 1.00 71.94 182 MET A CA 1
ATOM 1468 C C . MET A 1 182 ? 4.094 16.795 -2.678 1.00 71.94 182 MET A C 1
ATOM 1470 O O . MET A 1 182 ? 3.663 17.899 -3.000 1.00 71.94 182 MET A O 1
ATOM 1474 N N . ASP A 1 183 ? 3.634 16.138 -1.609 1.00 70.44 183 ASP A N 1
ATOM 1475 C CA . ASP A 1 183 ? 2.558 16.615 -0.729 1.00 70.44 183 ASP A CA 1
ATOM 1476 C C . ASP A 1 183 ? 3.083 17.103 0.644 1.00 70.44 183 ASP A C 1
ATOM 1478 O O . ASP A 1 183 ? 2.339 17.131 1.634 1.00 70.44 183 ASP A O 1
ATOM 1482 N N . PHE A 1 184 ? 4.368 17.482 0.763 1.00 80.19 184 PHE A N 1
ATOM 1483 C CA . PHE A 1 184 ? 5.002 17.735 2.071 1.00 80.19 184 PHE A CA 1
ATOM 1484 C C . PHE A 1 184 ? 4.337 18.858 2.881 1.00 80.19 184 PHE A C 1
ATOM 1486 O O . PHE A 1 184 ? 4.217 18.742 4.099 1.00 80.19 184 PHE A O 1
ATOM 1493 N N . HIS A 1 185 ? 3.821 19.897 2.213 1.00 83.56 185 HIS A N 1
ATOM 1494 C CA . HIS A 1 185 ? 3.060 20.982 2.847 1.00 83.56 185 HIS A CA 1
ATOM 1495 C C . HIS A 1 185 ? 1.826 20.477 3.623 1.00 83.56 185 HIS A C 1
ATOM 1497 O O . HIS A 1 185 ? 1.506 21.007 4.683 1.00 83.56 185 HIS A O 1
ATOM 1503 N N . GLN A 1 186 ? 1.157 19.431 3.128 1.00 79.75 186 GLN A N 1
ATOM 1504 C CA . GLN A 1 186 ? 0.000 18.813 3.789 1.00 79.75 186 GLN A CA 1
ATOM 1505 C C . GLN A 1 186 ? 0.424 17.716 4.778 1.00 79.75 186 GLN A C 1
ATOM 1507 O O . GLN A 1 186 ? -0.191 17.539 5.831 1.00 79.75 186 GLN A O 1
ATOM 1512 N N . THR A 1 187 ? 1.493 16.993 4.441 1.00 84.00 187 THR A N 1
ATOM 1513 C CA . THR A 1 187 ? 2.022 15.863 5.213 1.00 84.00 187 THR A CA 1
ATOM 1514 C C . THR A 1 187 ? 2.652 16.319 6.528 1.00 84.00 187 THR A C 1
ATOM 1516 O O . THR A 1 187 ? 2.296 15.813 7.593 1.00 84.00 187 THR A O 1
ATOM 1519 N N . LEU A 1 188 ? 3.547 17.310 6.491 1.00 89.06 188 LEU A N 1
ATOM 1520 C CA . LEU A 1 188 ? 4.343 17.716 7.649 1.00 89.06 188 LEU A CA 1
ATOM 1521 C C . LEU A 1 188 ? 3.492 18.213 8.840 1.00 89.06 188 LEU A C 1
ATOM 1523 O O . LEU A 1 188 ? 3.718 17.721 9.948 1.00 89.06 188 LEU A O 1
ATOM 1527 N N . PRO A 1 189 ? 2.463 19.076 8.676 1.00 90.44 189 PRO A N 1
ATOM 1528 C CA . PRO A 1 189 ? 1.604 19.483 9.794 1.00 90.44 189 PRO A CA 1
ATOM 1529 C C . PRO A 1 189 ? 0.843 18.313 10.434 1.00 90.44 189 PRO A C 1
ATOM 1531 O O . PRO A 1 189 ? 0.633 18.298 11.649 1.00 90.44 189 PRO A O 1
ATOM 1534 N N . ARG A 1 190 ? 0.449 17.307 9.637 1.00 89.50 190 ARG A N 1
ATOM 1535 C CA . ARG A 1 190 ? -0.220 16.093 10.133 1.00 89.50 190 ARG A CA 1
ATOM 1536 C C . ARG A 1 190 ? 0.731 15.232 10.957 1.00 89.50 190 ARG A C 1
ATOM 1538 O O . ARG A 1 190 ? 0.340 14.790 12.035 1.00 89.50 190 ARG A O 1
ATOM 1545 N N . LEU A 1 191 ? 1.976 15.065 10.505 1.00 89.69 191 LEU A N 1
ATOM 1546 C CA . LEU A 1 191 ? 3.017 14.352 11.252 1.00 89.69 191 LEU A CA 1
ATOM 1547 C C . LEU A 1 191 ? 3.364 15.054 12.570 1.00 89.69 191 LEU A C 1
ATOM 1549 O O . LEU A 1 191 ?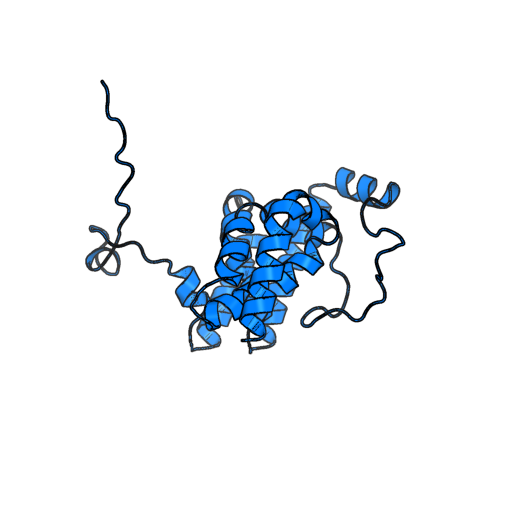 3.384 14.403 13.611 1.00 89.69 191 LEU A O 1
ATOM 1553 N N . VAL A 1 192 ? 3.562 16.377 12.559 1.00 92.44 192 VAL A N 1
ATOM 1554 C CA . VAL A 1 192 ? 3.839 17.156 13.781 1.00 92.44 192 VAL A CA 1
ATOM 1555 C C . VAL A 1 192 ? 2.700 17.009 14.794 1.00 92.44 192 VAL A C 1
ATOM 1557 O O . VAL A 1 192 ? 2.955 16.722 15.964 1.00 92.44 192 VAL A O 1
ATOM 1560 N N . LYS A 1 193 ? 1.440 17.119 14.352 1.00 91.19 193 LYS A N 1
ATOM 1561 C CA . LYS A 1 193 ? 0.274 16.928 15.225 1.00 91.19 193 LYS A CA 1
ATOM 1562 C C . LYS A 1 193 ? 0.161 15.492 15.752 1.00 91.19 193 LYS A C 1
ATOM 1564 O O . LYS A 1 193 ? -0.151 15.301 16.925 1.00 91.19 193 LYS A O 1
ATOM 1569 N N . ALA A 1 194 ? 0.430 14.484 14.923 1.00 91.00 194 ALA A N 1
ATOM 1570 C CA . ALA A 1 194 ? 0.435 13.085 15.353 1.00 91.00 194 ALA A CA 1
ATOM 1571 C C . ALA A 1 194 ? 1.530 12.811 16.402 1.00 91.00 194 ALA A C 1
ATOM 1573 O O . ALA A 1 194 ? 1.269 12.135 17.393 1.00 91.00 194 ALA A O 1
ATOM 1574 N N . LEU A 1 195 ? 2.722 13.399 16.244 1.00 91.56 195 LEU A N 1
ATOM 1575 C CA . LEU A 1 195 ? 3.818 13.302 17.216 1.00 91.56 195 LEU A CA 1
ATOM 1576 C C . LEU A 1 195 ? 3.502 13.993 18.550 1.00 91.56 195 LEU A C 1
ATOM 1578 O O . LEU A 1 195 ? 3.920 13.499 19.593 1.00 91.56 195 LEU A O 1
ATOM 1582 N N . GLN A 1 196 ? 2.765 15.107 18.538 1.00 91.88 196 GLN A N 1
ATOM 1583 C CA . GLN A 1 196 ? 2.273 15.744 19.766 1.00 91.88 196 GLN A CA 1
ATOM 1584 C C . GLN A 1 196 ? 1.289 14.824 20.506 1.00 91.88 196 GLN A C 1
ATOM 1586 O O . GLN A 1 196 ? 1.463 14.588 21.697 1.00 91.88 196 GLN A O 1
ATOM 1591 N N . LEU A 1 197 ? 0.323 14.239 19.787 1.00 88.56 197 LEU A N 1
ATOM 1592 C CA . LEU A 1 197 ? -0.666 13.298 20.335 1.00 88.56 197 LEU A CA 1
ATOM 1593 C C . LEU A 1 197 ? -0.075 11.949 20.781 1.00 88.56 197 LEU A C 1
ATOM 1595 O O . LEU A 1 197 ? -0.708 11.230 21.543 1.00 88.56 197 LEU A O 1
ATOM 1599 N N . ALA A 1 198 ? 1.108 11.577 20.289 1.00 85.00 198 ALA A N 1
ATOM 1600 C CA . ALA A 1 198 ? 1.829 10.378 20.722 1.00 85.00 198 ALA A CA 1
ATOM 1601 C C . ALA A 1 198 ? 2.669 10.599 21.996 1.00 85.00 198 ALA A C 1
ATOM 1603 O O . ALA A 1 198 ? 3.234 9.645 22.526 1.00 85.00 198 ALA A O 1
ATOM 1604 N N . ARG A 1 199 ? 2.793 11.852 22.459 1.00 83.06 199 ARG A N 1
ATOM 1605 C CA . ARG A 1 199 ? 3.542 12.251 23.666 1.00 83.06 199 ARG A CA 1
ATOM 1606 C C . ARG A 1 199 ? 2.640 12.644 24.843 1.00 83.06 199 ARG A C 1
ATOM 1608 O O . ARG A 1 199 ? 3.166 12.871 25.929 1.00 83.06 199 ARG A O 1
ATOM 1615 N N . SER A 1 200 ? 1.333 12.766 24.603 1.00 71.19 200 SER A N 1
ATOM 1616 C CA . SER A 1 200 ? 0.276 13.065 25.580 1.00 71.19 200 SER A CA 1
ATOM 1617 C C . SER A 1 200 ? -0.442 11.799 26.032 1.00 71.19 200 SER A C 1
ATOM 1619 O O . SER A 1 200 ? -0.578 11.622 27.256 1.00 71.19 200 SER A O 1
#

Radius of gyration: 19.14 Å; chains: 1; bounding box: 56×48×46 Å

Secondary structure (DSSP, 8-state):
-------------TGGGTSSS------HHHHHHH-SSHHHHHHHHHHHHHHHHH-TTHHHHHHHHHHHHHHGGG-SSHHHHHHHHHHHHHHHHHHHHH-HHHHHHHHHTT-S--TTS-TTS-PPTT-SSPPPHHHHHHHHHHHHHHHHHHHHHTT-SSHHHHHHHHHHHHHHHHHHGGGGGGGHHHHHHHHHHHHHHT--

pLDDT: mean 85.84, std 15.78, range [30.3, 98.38]

Foldseek 3Di:
DDDDDDPDDAAQDDCCVPPNDDGHDDPVLVCQCVPPDVVSNQVSLLVLLCLCQPDPPNVVCLLVSVLSLLLQQPPPDPNSNVSSVVSLLNQLVVQCVVCVPVVVVCVVVVVDDDVPDPLVDDQDPPDPHQRDPSSLVSLQVSVPSCVLVLLVQCLDPDPVSVVSSVSSVSVNCSSPPPVVCVCVVSNVVSVVNSVVVVVD

Sequence (200 aa):
MSVAFSAAKKVLPIAAFYESRCGVTVNSLAELTTDSNHRVRERCCKMLSYFMVCLPDRYDHHQRLLPYLLSFYQDHMRSTRENAIAAVDYCGKQYEAEHPDEIIDRRQYGVDGDSHCNLDARLPSPFETRPRLGARLFVRGNTKRFFAALLGELTSWVSKTRERSAELLKTLVLYCEEHLTMDFHQTLPRLVKALQLARS

InterPro domains:
  IPR011989 Armadillo-like helical [G3DSA:1.25.10.10] (18-200)
  IPR016024 Armadillo-type fold [SSF48371] (26-196)
  IPR052623 Dynein axonemal assembly factor 5 [PTHR16216] (25-195)
  IPR056497 Dynein axonemal assembly factor 5, HEAT-repeat domain [PF24573] (125-195)
  IPR057978 Dynein axonemal assembly factor 5, TPR repeats [PF25757] (25-105)